Protein AF-A0A7R8WMU6-F1 (afdb_monomer_lite)

Secondary structure (DSSP, 8-state):
-------SSHHHHHHHHHHHHHHHHHHHHHHHHH-EEEEEESSSS-EEEEEEEEETTTTEEEEPPP--TT------EEEGGGEEEEEESS-SHHHHHHHHHHTTS--SS----GGGEEEEEETTTTEEEEEE-SSHHHHHHHHHHHHHHHHHHHHHHHHHHHHHHHHHHHHHH-TT--SSEEHHHHHHHHHHTT----HHHHHHHHHHH---TTSS-TTS---EE-HHHHHHHHHHHHH-TT-

Radius of gyration: 26.97 Å; chains: 1; bounding box: 53×74×81 Å

Organism: NCBI:txid163714

Structure (mmCIF, N/CA/C/O backbone):
data_AF-A0A7R8WMU6-F1
#
_entry.id   AF-A0A7R8WMU6-F1
#
loop_
_atom_site.group_PDB
_atom_site.id
_atom_site.type_symbol
_atom_site.label_atom_id
_atom_site.label_alt_id
_atom_site.label_comp_id
_atom_site.label_asym_id
_atom_site.label_entity_id
_atom_site.label_seq_id
_atom_site.pdbx_PDB_ins_code
_atom_site.Cartn_x
_atom_site.Cartn_y
_atom_site.Cartn_z
_atom_site.occupancy
_atom_site.B_iso_or_equiv
_atom_site.auth_seq_id
_atom_site.auth_comp_id
_atom_site.auth_asym_id
_atom_site.auth_atom_id
_atom_site.pdbx_PDB_model_num
ATOM 1 N N . MET A 1 1 ? -5.691 -49.236 25.057 1.00 38.53 1 MET A N 1
ATOM 2 C CA . MET A 1 1 ? -5.234 -48.702 23.758 1.00 38.53 1 MET A CA 1
ATOM 3 C C . MET A 1 1 ? -5.630 -47.237 23.701 1.00 38.53 1 MET A C 1
ATOM 5 O O . MET A 1 1 ? -6.807 -46.943 23.553 1.00 38.53 1 MET A O 1
ATOM 9 N N . SER A 1 2 ? -4.682 -46.334 23.947 1.00 36.81 2 SER A N 1
ATOM 10 C CA . SER A 1 2 ? -4.940 -44.890 23.972 1.00 36.81 2 SER A CA 1
ATOM 11 C C . SER A 1 2 ? -4.649 -44.291 22.602 1.00 36.81 2 SER A C 1
ATOM 13 O O . SER A 1 2 ? -3.498 -44.274 22.170 1.00 36.81 2 SER A O 1
ATOM 15 N N . HIS A 1 3 ? -5.680 -43.773 21.939 1.00 38.75 3 HIS A N 1
ATOM 16 C CA . HIS A 1 3 ? -5.521 -42.888 20.790 1.00 38.75 3 HIS A CA 1
ATOM 17 C C . HIS A 1 3 ? -5.079 -41.502 21.282 1.00 38.75 3 HIS A C 1
ATOM 19 O O . HIS A 1 3 ? -5.849 -40.786 21.916 1.00 38.75 3 HIS A O 1
ATOM 25 N N . LYS A 1 4 ? -3.834 -41.113 20.983 1.00 39.47 4 LYS A N 1
ATOM 26 C CA . LYS A 1 4 ? -3.420 -39.703 20.966 1.00 39.47 4 LYS A CA 1
ATOM 27 C C . LYS A 1 4 ? -3.662 -39.165 19.556 1.00 39.47 4 LYS A C 1
ATOM 29 O O . LYS A 1 4 ? -3.006 -39.592 18.613 1.00 39.47 4 LYS A O 1
ATOM 34 N N . SER A 1 5 ? -4.624 -38.254 19.441 1.00 40.22 5 SER A N 1
ATOM 35 C CA . SER A 1 5 ? -4.912 -37.486 18.229 1.00 40.22 5 SER A CA 1
ATOM 36 C C . SER A 1 5 ? -3.841 -36.411 18.011 1.00 40.22 5 SER A C 1
ATOM 38 O O . SER A 1 5 ? -3.507 -35.642 18.914 1.00 40.22 5 SER A O 1
ATOM 40 N N . THR A 1 6 ? -3.287 -36.394 16.804 1.00 50.25 6 THR A N 1
ATOM 41 C CA . THR A 1 6 ? -2.314 -35.448 16.255 1.00 50.25 6 THR A CA 1
ATOM 42 C C . THR A 1 6 ? -2.990 -34.138 15.847 1.00 50.25 6 THR A C 1
ATOM 44 O O . THR A 1 6 ? -3.656 -34.085 14.820 1.00 50.25 6 THR A O 1
ATOM 47 N N . GLY A 1 7 ? -2.778 -33.071 16.625 1.00 45.09 7 GLY A N 1
ATOM 48 C CA . GLY A 1 7 ? -3.269 -31.710 16.336 1.00 45.09 7 GLY A CA 1
ATOM 49 C C . GLY A 1 7 ? -2.183 -30.632 16.186 1.00 45.09 7 GLY A C 1
ATOM 50 O O . GLY A 1 7 ? -2.504 -29.452 16.129 1.00 45.09 7 GLY A O 1
ATOM 51 N N . ALA A 1 8 ? -0.896 -30.995 16.143 1.00 47.72 8 ALA A N 1
ATOM 52 C CA . ALA A 1 8 ? 0.215 -30.030 16.206 1.00 47.72 8 ALA A CA 1
ATOM 53 C C . ALA A 1 8 ? 0.845 -29.651 14.843 1.00 47.72 8 ALA A C 1
ATOM 55 O O . ALA A 1 8 ? 1.731 -28.803 14.803 1.00 47.72 8 ALA A O 1
ATOM 56 N N . GLY A 1 9 ? 0.415 -30.261 13.729 1.00 44.38 9 GLY A N 1
ATOM 57 C CA . GLY A 1 9 ? 1.089 -30.127 12.425 1.00 44.38 9 GLY A CA 1
ATOM 58 C C . GLY A 1 9 ? 0.754 -28.861 11.622 1.00 44.38 9 GLY A C 1
ATOM 59 O O . GLY A 1 9 ? 1.646 -28.273 11.021 1.00 44.38 9 GLY A O 1
ATOM 60 N N . ALA A 1 10 ? -0.503 -28.403 11.630 1.00 49.84 10 ALA A N 1
ATOM 61 C CA . ALA A 1 10 ? -0.951 -27.307 10.755 1.00 49.84 10 ALA A CA 1
ATOM 62 C C . ALA A 1 10 ? -0.384 -25.931 11.167 1.00 49.84 10 ALA A C 1
ATOM 64 O O . ALA A 1 10 ? 0.148 -25.199 10.337 1.00 49.84 10 ALA A O 1
ATOM 65 N N . ASN A 1 11 ? -0.371 -25.637 12.473 1.00 52.81 11 ASN A N 1
ATOM 66 C CA . ASN A 1 11 ? 0.151 -24.376 13.019 1.00 52.81 11 ASN A CA 1
ATOM 67 C C . ASN A 1 11 ? 1.671 -24.199 12.841 1.00 52.81 11 ASN A C 1
ATOM 69 O O . ASN A 1 11 ? 2.167 -23.075 12.913 1.00 52.81 11 ASN A O 1
ATOM 73 N N . GLY A 1 12 ? 2.425 -25.289 12.661 1.00 50.22 12 GLY A N 1
ATOM 74 C CA . GLY A 1 12 ? 3.871 -25.239 12.422 1.00 50.22 12 GLY A CA 1
ATOM 75 C C . GLY A 1 12 ? 4.208 -24.873 10.977 1.00 50.22 12 GLY A C 1
ATOM 76 O O . GLY A 1 12 ? 5.037 -23.998 10.741 1.00 50.22 12 GLY A O 1
ATOM 77 N N . VAL A 1 13 ? 3.502 -25.481 10.019 1.00 63.44 13 VAL A N 1
ATOM 78 C CA . VAL A 1 13 ? 3.720 -25.264 8.580 1.00 63.44 13 VAL A CA 1
ATOM 79 C C . VAL A 1 13 ? 3.298 -23.855 8.155 1.00 63.44 13 VAL A C 1
ATOM 81 O O . VAL A 1 13 ? 4.010 -23.201 7.395 1.00 63.44 13 VAL A O 1
ATOM 84 N N . GLU A 1 14 ? 2.191 -23.331 8.686 1.00 56.16 14 GLU A N 1
ATOM 85 C CA . GLU A 1 14 ? 1.750 -21.954 8.408 1.00 56.16 14 GLU A CA 1
ATOM 86 C C . GLU A 1 14 ? 2.721 -20.900 8.958 1.00 56.16 14 GLU A C 1
ATOM 88 O O . GLU A 1 14 ? 3.030 -19.915 8.289 1.00 56.16 14 GLU A O 1
ATOM 93 N N . LYS A 1 15 ? 3.281 -21.122 10.152 1.00 54.59 15 LYS A N 1
ATOM 94 C CA . LYS A 1 15 ? 4.288 -20.219 10.729 1.00 54.59 15 LYS A CA 1
ATOM 95 C C . LYS A 1 15 ? 5.609 -20.269 9.973 1.00 54.59 15 LYS A C 1
ATOM 97 O O . LYS A 1 15 ? 6.237 -19.231 9.778 1.00 54.59 15 LYS A O 1
ATOM 102 N N . GLU A 1 16 ? 6.027 -21.451 9.533 1.00 63.47 16 GLU A N 1
ATOM 103 C CA . GLU A 1 16 ? 7.252 -21.623 8.757 1.00 63.47 16 GLU A CA 1
ATOM 104 C C . GLU A 1 16 ? 7.124 -21.041 7.343 1.00 63.47 16 GLU A C 1
ATOM 106 O O . GLU A 1 16 ? 8.038 -20.371 6.867 1.00 63.47 16 GLU A O 1
ATOM 111 N N . THR A 1 17 ? 5.975 -21.213 6.686 1.00 61.16 17 THR A N 1
ATOM 112 C CA . THR A 1 17 ? 5.696 -20.587 5.383 1.00 61.16 17 THR A CA 1
ATOM 113 C C . THR A 1 17 ? 5.591 -19.069 5.493 1.00 61.16 17 THR A C 1
ATOM 115 O O . THR A 1 17 ? 6.229 -18.376 4.704 1.00 61.16 17 THR A O 1
ATOM 118 N N . ALA A 1 18 ? 4.894 -18.535 6.501 1.00 61.41 18 ALA A N 1
ATOM 119 C CA . ALA A 1 18 ? 4.858 -17.097 6.765 1.00 61.41 18 ALA A CA 1
ATOM 120 C C . ALA A 1 18 ? 6.259 -16.541 7.061 1.00 61.41 18 ALA A C 1
ATOM 122 O O . ALA A 1 18 ? 6.650 -15.533 6.482 1.00 61.41 18 ALA A O 1
ATOM 123 N N . SER A 1 19 ? 7.050 -17.233 7.889 1.00 65.25 19 SER A N 1
ATOM 124 C CA . SER A 1 19 ? 8.430 -16.848 8.196 1.00 65.25 19 SER A CA 1
ATOM 125 C C . SER A 1 19 ? 9.315 -16.838 6.945 1.00 65.25 19 SER A C 1
ATOM 127 O O . SER A 1 19 ? 10.019 -15.859 6.694 1.00 65.25 19 SER A O 1
ATOM 129 N N . ARG A 1 20 ? 9.233 -17.873 6.102 1.00 62.41 20 ARG A N 1
ATOM 130 C CA . ARG A 1 20 ? 9.967 -17.938 4.829 1.00 62.41 20 ARG A CA 1
ATOM 131 C C . ARG A 1 20 ? 9.549 -16.819 3.874 1.00 62.41 20 ARG A C 1
ATOM 133 O O . ARG A 1 20 ? 10.426 -16.159 3.329 1.00 62.41 20 ARG A O 1
ATOM 140 N N . LEU A 1 21 ? 8.249 -16.546 3.738 1.00 69.38 21 LEU A N 1
ATOM 141 C CA . LEU A 1 21 ? 7.729 -15.433 2.932 1.00 69.38 21 LEU A CA 1
ATOM 142 C C . LEU A 1 21 ? 8.215 -14.070 3.454 1.00 69.38 21 LEU A C 1
ATOM 144 O O . LEU A 1 21 ? 8.588 -13.206 2.663 1.00 69.38 21 LEU A O 1
ATOM 148 N N . THR A 1 22 ? 8.266 -13.874 4.778 1.00 71.38 22 THR A N 1
ATOM 149 C CA . THR A 1 22 ? 8.779 -12.628 5.379 1.00 71.38 22 THR A CA 1
ATOM 150 C C . THR A 1 22 ? 10.288 -12.448 5.190 1.00 71.38 22 THR A C 1
ATOM 152 O O . THR A 1 22 ? 10.759 -11.333 4.957 1.00 71.38 22 THR A O 1
ATOM 155 N N . THR A 1 23 ? 11.057 -13.536 5.245 1.00 70.12 23 THR A N 1
ATOM 156 C CA . THR A 1 23 ? 12.501 -13.509 4.978 1.00 70.12 23 THR A CA 1
ATOM 157 C C . THR A 1 23 ? 12.773 -13.210 3.503 1.00 70.12 23 THR A C 1
ATOM 159 O O . THR A 1 23 ? 13.637 -12.389 3.194 1.00 70.12 23 THR A O 1
ATOM 162 N N . ASP A 1 24 ? 11.993 -13.809 2.600 1.00 86.81 24 ASP A N 1
ATOM 163 C CA . ASP A 1 24 ? 12.114 -13.600 1.156 1.00 86.81 24 ASP A CA 1
ATOM 164 C C . ASP A 1 24 ? 11.810 -12.145 0.771 1.00 86.81 24 ASP A C 1
ATOM 166 O O . ASP A 1 24 ? 12.624 -11.485 0.122 1.00 86.81 24 ASP A O 1
ATOM 170 N N . ILE A 1 25 ? 10.713 -11.570 1.285 1.00 93.69 25 ILE A N 1
ATOM 171 C CA . ILE A 1 25 ? 10.381 -10.173 0.976 1.00 93.69 25 ILE A CA 1
ATOM 172 C C . ILE A 1 25 ? 11.401 -9.186 1.554 1.00 93.69 25 ILE A C 1
ATOM 174 O O . ILE A 1 25 ? 11.741 -8.209 0.895 1.00 93.69 25 ILE A O 1
ATOM 178 N N . THR A 1 26 ? 11.950 -9.447 2.744 1.00 94.00 26 THR A N 1
ATOM 179 C CA . THR A 1 26 ? 12.983 -8.582 3.341 1.00 94.00 26 THR A CA 1
ATOM 180 C C . THR A 1 26 ? 14.235 -8.547 2.463 1.00 94.00 26 THR A C 1
ATOM 182 O O . THR A 1 26 ? 14.766 -7.471 2.185 1.00 94.00 26 THR A O 1
ATOM 185 N N . SER A 1 27 ? 14.666 -9.710 1.959 1.00 94.94 27 SER A N 1
ATOM 186 C CA . SER A 1 27 ? 15.786 -9.792 1.017 1.00 94.94 27 SER A CA 1
ATOM 187 C C . SER A 1 27 ? 15.494 -9.041 -0.284 1.00 94.94 27 SER A C 1
ATOM 189 O O . SER A 1 27 ? 16.353 -8.307 -0.776 1.00 94.94 27 SER A O 1
ATOM 191 N N . VAL A 1 28 ? 14.278 -9.174 -0.823 1.00 96.88 28 VAL A N 1
ATOM 192 C CA . VAL A 1 28 ? 13.837 -8.437 -2.015 1.00 96.88 28 VAL A CA 1
ATOM 193 C C . VAL A 1 28 ? 13.924 -6.926 -1.785 1.00 96.88 28 VAL A C 1
ATOM 195 O O . VAL A 1 28 ? 14.569 -6.231 -2.567 1.00 96.88 28 VAL A O 1
ATOM 198 N N . LEU A 1 29 ? 13.345 -6.401 -0.701 1.00 97.31 29 LEU A N 1
ATOM 199 C CA . LEU A 1 29 ? 13.367 -4.960 -0.417 1.00 97.31 29 LEU A CA 1
ATOM 200 C C . LEU A 1 29 ? 14.796 -4.432 -0.236 1.00 97.31 29 LEU A C 1
ATOM 202 O O . LEU A 1 29 ? 15.130 -3.383 -0.789 1.00 97.31 29 LEU A O 1
ATOM 206 N N . GLN A 1 30 ? 15.665 -5.188 0.441 1.00 96.56 30 GLN A N 1
ATOM 207 C CA . GLN A 1 30 ? 17.077 -4.832 0.574 1.00 96.56 30 GLN A CA 1
ATOM 208 C C . GLN A 1 30 ? 17.775 -4.753 -0.793 1.00 96.56 30 GLN A C 1
ATOM 210 O O . GLN A 1 30 ? 18.532 -3.816 -1.048 1.00 96.56 30 GLN A O 1
ATOM 215 N N . GLN A 1 31 ? 17.489 -5.681 -1.714 1.00 96.38 31 GLN A N 1
ATOM 216 C CA . GLN A 1 31 ? 18.017 -5.619 -3.082 1.00 96.38 31 GLN A CA 1
ATOM 217 C C . GLN A 1 31 ? 17.546 -4.352 -3.815 1.00 96.38 31 GLN A C 1
ATOM 219 O O . GLN A 1 31 ? 18.359 -3.678 -4.451 1.00 96.38 31 GLN A O 1
ATOM 224 N N . LEU A 1 32 ? 16.271 -3.975 -3.685 1.00 97.81 32 LEU A N 1
ATOM 225 C CA . LEU A 1 32 ? 15.726 -2.748 -4.283 1.00 97.81 32 LEU A CA 1
ATOM 226 C C . LEU A 1 32 ? 16.403 -1.481 -3.720 1.00 97.81 32 LEU A C 1
ATOM 228 O O . LEU A 1 32 ? 16.664 -0.539 -4.474 1.00 97.81 32 LEU A O 1
ATOM 232 N N . GLN A 1 33 ? 16.744 -1.465 -2.426 1.00 97.19 33 GLN A N 1
ATOM 233 C CA . GLN A 1 33 ? 17.476 -0.369 -1.774 1.00 97.19 33 GLN A CA 1
ATOM 234 C C . GLN A 1 33 ? 18.921 -0.230 -2.291 1.00 97.19 33 GLN A C 1
ATOM 236 O O . GLN A 1 33 ? 19.403 0.890 -2.454 1.00 97.19 33 GLN A O 1
ATOM 241 N N . THR A 1 34 ? 19.617 -1.334 -2.622 1.00 96.12 34 THR A N 1
ATOM 242 C CA . THR A 1 34 ? 20.975 -1.261 -3.228 1.00 96.12 34 THR A CA 1
ATOM 243 C C . THR A 1 34 ? 20.984 -0.571 -4.600 1.00 96.12 34 THR A C 1
ATOM 245 O O . THR A 1 34 ? 21.989 0.007 -5.041 1.00 96.12 34 THR A O 1
ATOM 248 N N . GLY A 1 35 ? 19.824 -0.605 -5.253 1.00 95.69 35 GLY A N 1
ATOM 249 C CA . GLY A 1 35 ? 19.504 0.057 -6.497 1.00 95.69 35 GLY A CA 1
ATOM 250 C C . GLY A 1 35 ? 19.860 -0.732 -7.749 1.00 95.69 35 GLY A C 1
ATOM 251 O O . GLY A 1 35 ? 20.821 -1.494 -7.808 1.00 95.69 35 GLY A O 1
ATOM 252 N N . THR A 1 36 ? 19.077 -0.526 -8.802 1.00 97.00 36 THR A N 1
ATOM 253 C CA . THR A 1 36 ? 19.185 -1.266 -10.065 1.00 97.00 36 THR A CA 1
ATOM 254 C C . THR A 1 36 ? 19.139 -0.314 -11.248 1.00 97.00 36 THR A C 1
ATOM 256 O O . THR A 1 36 ? 18.390 0.661 -11.257 1.00 97.00 36 THR A O 1
ATOM 259 N N . HIS A 1 37 ? 19.964 -0.583 -12.260 1.00 96.38 37 HIS A N 1
ATOM 260 C CA . HIS A 1 37 ? 19.928 0.175 -13.504 1.00 96.38 37 HIS A CA 1
ATOM 261 C C . HIS A 1 37 ? 18.792 -0.322 -14.394 1.00 96.38 37 HIS A C 1
ATOM 263 O O . HIS A 1 37 ? 18.765 -1.491 -14.774 1.00 96.38 37 HIS A O 1
ATOM 269 N N . PHE A 1 38 ? 17.925 0.601 -14.790 1.00 96.75 38 PHE A N 1
ATOM 270 C CA . PHE A 1 38 ? 16.869 0.385 -15.771 1.00 96.75 38 PHE A CA 1
ATOM 271 C C . PHE A 1 38 ? 17.041 1.339 -16.946 1.00 96.75 38 PHE A C 1
ATOM 273 O O . PHE A 1 38 ? 17.633 2.416 -16.811 1.00 96.75 38 PHE A O 1
ATOM 280 N N . PHE A 1 39 ? 16.470 0.985 -18.092 1.00 95.12 39 PHE A N 1
ATOM 281 C CA . PHE A 1 39 ? 16.147 1.979 -19.107 1.00 95.12 39 PHE A CA 1
ATOM 282 C C . PHE A 1 39 ? 14.744 2.519 -18.855 1.00 95.12 39 PHE A C 1
ATOM 284 O O . PHE A 1 39 ? 13.764 1.792 -18.972 1.00 95.12 39 PHE A O 1
ATOM 291 N N . LYS A 1 40 ? 14.655 3.814 -18.551 1.00 94.81 40 LYS A N 1
ATOM 292 C CA . LYS A 1 40 ? 13.405 4.570 -18.565 1.00 94.81 40 LYS A CA 1
ATOM 293 C C . LYS A 1 40 ? 13.013 4.868 -20.000 1.00 94.81 40 LYS A C 1
ATOM 295 O O . LYS A 1 40 ? 13.733 5.587 -20.702 1.00 94.81 40 LYS A O 1
ATOM 300 N N . VAL A 1 41 ? 11.866 4.355 -20.415 1.00 94.06 41 VAL A N 1
ATOM 301 C CA . VAL A 1 41 ? 11.358 4.486 -21.778 1.00 94.06 41 VAL A CA 1
ATOM 302 C C . VAL A 1 41 ? 10.306 5.588 -21.813 1.00 94.06 41 VAL A C 1
ATOM 304 O O . VAL A 1 41 ? 9.362 5.595 -21.034 1.00 94.06 41 VAL A O 1
ATOM 307 N N . ARG A 1 42 ? 10.484 6.573 -22.697 1.00 91.75 42 ARG A N 1
ATOM 308 C CA . ARG A 1 42 ? 9.493 7.646 -22.915 1.00 91.75 42 ARG A CA 1
ATOM 309 C C . ARG A 1 42 ? 8.872 7.601 -24.303 1.00 91.75 42 ARG A C 1
ATOM 311 O O . ARG A 1 42 ? 7.768 8.088 -24.503 1.00 91.75 42 ARG A O 1
ATOM 318 N N . SER A 1 43 ? 9.608 7.077 -25.274 1.00 89.81 43 SER A N 1
ATOM 319 C CA . SER A 1 43 ? 9.154 6.905 -26.649 1.00 89.81 43 SER A CA 1
ATOM 320 C C . SER A 1 43 ? 10.063 5.896 -27.362 1.00 89.81 43 SER A C 1
ATOM 322 O O . SER A 1 43 ? 11.113 5.529 -26.821 1.00 89.81 43 SER A O 1
ATOM 324 N N . PRO A 1 44 ? 9.745 5.499 -28.607 1.00 84.56 44 PRO A N 1
ATOM 325 C CA . PRO A 1 44 ? 10.607 4.613 -29.385 1.00 84.56 44 PRO A CA 1
ATOM 326 C C . PRO A 1 44 ? 12.063 5.079 -29.525 1.00 84.56 44 PRO A C 1
ATOM 328 O O . PRO A 1 44 ? 12.973 4.252 -29.603 1.00 84.56 44 PRO A O 1
ATOM 331 N N . THR A 1 45 ? 12.302 6.391 -29.481 1.00 85.06 45 THR A N 1
ATOM 332 C CA . THR A 1 45 ? 13.625 7.010 -29.643 1.00 85.06 45 THR A CA 1
ATOM 333 C C . THR A 1 45 ? 14.215 7.574 -28.348 1.00 85.06 45 THR A C 1
ATOM 335 O O . THR A 1 45 ? 15.414 7.830 -28.302 1.00 85.06 45 THR A O 1
ATOM 338 N N . LYS A 1 46 ? 13.425 7.746 -27.277 1.00 90.00 46 LYS A N 1
ATOM 339 C CA . LYS A 1 46 ? 13.871 8.369 -26.015 1.00 90.00 46 LYS A CA 1
ATOM 340 C C . LYS A 1 46 ? 13.958 7.353 -24.877 1.00 90.00 46 LYS A C 1
ATOM 342 O O . LYS A 1 46 ? 12.946 7.006 -24.266 1.00 90.00 46 LYS A O 1
ATOM 347 N N . TRP A 1 47 ? 15.183 6.903 -24.614 1.00 91.69 47 TRP A N 1
ATOM 348 C CA . TRP A 1 47 ? 15.528 5.896 -23.611 1.00 91.69 47 TRP A CA 1
ATOM 349 C C . TRP A 1 47 ? 16.625 6.442 -22.703 1.00 91.69 47 TRP A C 1
ATOM 351 O O . TRP A 1 47 ? 17.619 6.982 -23.185 1.00 91.69 47 TRP A O 1
ATOM 361 N N . TYR A 1 48 ? 16.459 6.296 -21.393 1.00 90.88 48 TYR A N 1
ATOM 362 C CA . TYR A 1 48 ? 17.379 6.871 -20.417 1.00 90.88 48 TYR A CA 1
ATOM 363 C C . TYR A 1 48 ? 17.817 5.809 -19.417 1.00 90.88 48 TYR A C 1
ATOM 365 O O . TYR A 1 48 ? 17.007 5.351 -18.615 1.00 90.88 48 TYR A O 1
ATOM 373 N N . ARG A 1 49 ? 19.100 5.436 -19.432 1.00 93.31 49 ARG A N 1
ATOM 374 C CA . ARG A 1 49 ? 19.661 4.560 -18.398 1.00 93.31 49 ARG A CA 1
ATOM 375 C C . ARG A 1 49 ? 19.717 5.317 -17.072 1.00 93.31 49 ARG A C 1
ATOM 377 O O . ARG A 1 49 ? 20.311 6.394 -17.011 1.00 93.31 49 ARG A O 1
ATOM 384 N N . ARG A 1 50 ? 19.075 4.794 -16.034 1.00 93.06 50 ARG A N 1
ATOM 385 C CA . ARG A 1 50 ? 18.991 5.409 -14.702 1.00 93.06 50 ARG A CA 1
ATOM 386 C C . ARG A 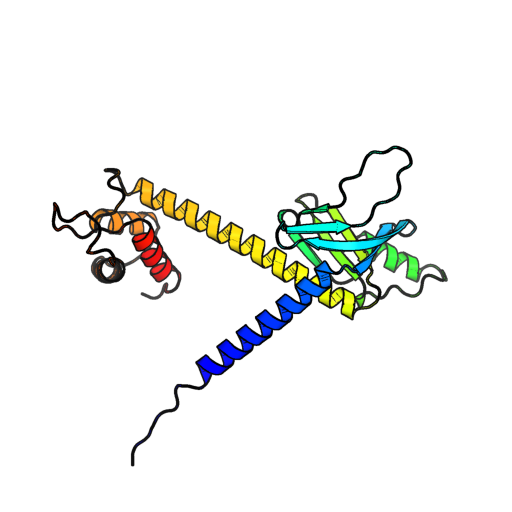1 50 ? 19.122 4.329 -13.643 1.00 93.06 50 ARG A C 1
ATOM 388 O O . ARG A 1 50 ? 18.545 3.255 -13.819 1.00 93.06 50 ARG A O 1
ATOM 395 N N . LYS A 1 51 ? 19.855 4.597 -12.562 1.00 94.50 51 LYS A N 1
ATOM 396 C CA . LYS A 1 51 ? 19.803 3.750 -11.375 1.00 94.50 51 LYS A CA 1
ATOM 397 C C . LYS A 1 51 ? 18.618 4.184 -10.522 1.00 94.50 51 LYS A C 1
ATOM 399 O O . LYS A 1 51 ? 18.475 5.369 -10.233 1.00 94.50 51 LYS A O 1
ATOM 404 N N . TYR A 1 52 ? 17.759 3.234 -10.180 1.00 97.06 52 TYR A N 1
ATOM 405 C CA . TYR A 1 52 ? 16.611 3.426 -9.301 1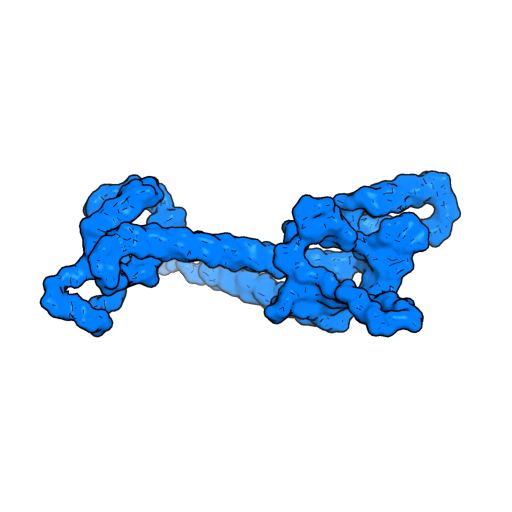.00 97.06 52 TYR A CA 1
ATOM 406 C C . TYR A 1 52 ? 16.912 2.812 -7.939 1.00 97.06 52 TYR A C 1
ATOM 408 O O . TYR A 1 52 ? 17.483 1.725 -7.899 1.00 97.06 52 TYR A O 1
ATOM 416 N N . HIS A 1 53 ? 16.510 3.477 -6.858 1.00 96.56 53 HIS A N 1
ATOM 417 C CA . HIS A 1 53 ? 16.653 3.010 -5.477 1.00 96.56 53 HIS A CA 1
ATOM 418 C C . HIS A 1 53 ? 15.311 3.123 -4.761 1.00 96.56 53 HIS A C 1
ATOM 420 O O . HIS A 1 53 ? 14.621 4.135 -4.900 1.00 96.56 53 HIS A O 1
ATOM 426 N N . LEU A 1 54 ? 14.961 2.103 -3.989 1.00 97.69 54 LEU A N 1
ATOM 427 C CA . LEU A 1 54 ? 13.820 2.140 -3.082 1.00 97.69 54 LEU A CA 1
ATOM 428 C C . LEU A 1 54 ? 14.214 2.781 -1.744 1.00 97.69 54 LEU A C 1
ATOM 430 O O . LEU A 1 54 ? 15.244 2.432 -1.176 1.00 97.69 54 LEU A O 1
ATOM 434 N N . ASP A 1 55 ? 13.357 3.657 -1.231 1.00 95.81 55 ASP A N 1
ATOM 435 C CA . ASP A 1 55 ? 13.306 4.075 0.168 1.00 95.81 55 ASP A CA 1
ATOM 436 C C . ASP A 1 55 ? 11.946 3.628 0.720 1.00 95.81 55 ASP A C 1
ATOM 438 O O . ASP A 1 55 ? 10.924 4.280 0.518 1.00 95.81 55 ASP A O 1
ATOM 442 N N . ASP A 1 56 ? 11.909 2.453 1.343 1.00 93.06 56 ASP A N 1
ATOM 443 C CA . ASP A 1 56 ? 10.691 1.850 1.892 1.00 93.06 56 ASP A CA 1
ATOM 444 C C . ASP A 1 56 ? 10.229 2.545 3.178 1.00 93.06 56 ASP A C 1
ATOM 446 O O . ASP A 1 56 ? 9.028 2.607 3.442 1.00 93.06 56 ASP A O 1
ATOM 450 N N . LYS A 1 57 ? 11.165 3.115 3.949 1.00 91.81 57 LYS A N 1
ATOM 451 C CA . LYS A 1 57 ? 10.869 3.884 5.163 1.00 91.81 57 LYS A CA 1
ATOM 452 C C . LYS A 1 57 ? 10.063 5.141 4.850 1.00 91.81 57 LYS A C 1
ATOM 454 O O . LYS A 1 57 ? 9.132 5.461 5.582 1.00 91.81 57 LYS A O 1
ATOM 459 N N . HIS A 1 58 ? 10.430 5.847 3.785 1.00 93.19 58 HIS A N 1
ATOM 460 C CA . HIS A 1 58 ? 9.737 7.054 3.332 1.00 93.19 58 HIS A CA 1
ATOM 461 C C . HIS A 1 58 ? 8.826 6.801 2.121 1.00 93.19 58 HIS A C 1
ATOM 463 O O . HIS A 1 58 ? 8.315 7.754 1.544 1.00 93.19 58 HIS A O 1
ATOM 469 N N . GLN A 1 59 ? 8.634 5.533 1.743 1.00 95.38 59 GLN A N 1
ATOM 470 C CA . GLN 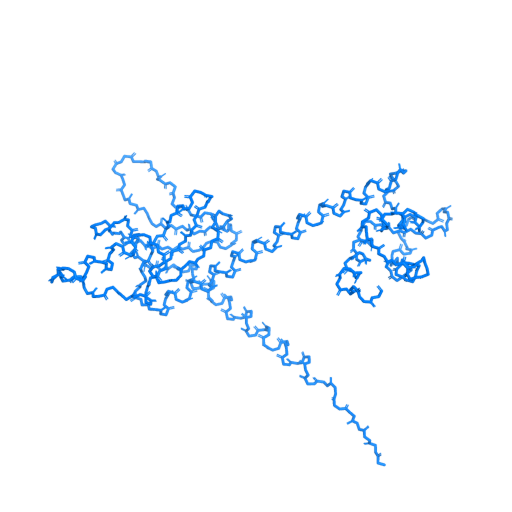A 1 59 ? 7.694 5.077 0.718 1.00 95.38 59 GLN A CA 1
ATOM 471 C C . GLN A 1 59 ? 7.871 5.751 -0.654 1.00 95.38 59 GLN A C 1
ATOM 473 O O . GLN A 1 59 ? 6.895 6.127 -1.290 1.00 95.38 59 GLN A O 1
ATOM 478 N N . TYR A 1 60 ? 9.099 5.869 -1.168 1.00 96.00 60 TYR A N 1
ATOM 479 C CA . TYR A 1 60 ? 9.330 6.370 -2.530 1.00 96.00 60 TYR A CA 1
ATOM 480 C C . TYR A 1 60 ? 10.405 5.582 -3.283 1.00 96.00 60 TYR A C 1
ATOM 482 O O . TYR A 1 60 ? 11.285 4.951 -2.699 1.00 96.00 60 TYR A O 1
ATOM 490 N N . ILE A 1 61 ? 10.379 5.662 -4.614 1.00 96.44 61 ILE A N 1
ATOM 491 C CA . ILE A 1 61 ? 11.504 5.260 -5.469 1.00 96.44 61 ILE A CA 1
ATOM 492 C C . ILE A 1 61 ? 12.203 6.519 -5.956 1.00 96.44 61 ILE A C 1
ATOM 494 O O . ILE A 1 61 ? 11.551 7.417 -6.480 1.00 96.44 61 ILE A O 1
ATOM 498 N N . SER A 1 62 ? 13.525 6.582 -5.836 1.00 94.00 62 SER A N 1
ATOM 499 C CA . SER A 1 62 ? 14.340 7.662 -6.398 1.00 94.00 62 SER A CA 1
ATOM 500 C C . SER A 1 62 ? 15.180 7.189 -7.579 1.00 94.00 62 SER A C 1
ATOM 502 O O . SER A 1 62 ? 15.474 6.000 -7.694 1.00 94.00 62 SER A O 1
ATOM 504 N N . TYR A 1 63 ? 15.577 8.101 -8.467 1.00 92.06 63 TYR A N 1
ATOM 505 C CA . TYR A 1 63 ? 16.489 7.782 -9.567 1.00 92.06 63 TYR A CA 1
ATOM 506 C C . TYR A 1 63 ? 17.484 8.894 -9.894 1.00 92.06 63 TYR A C 1
ATOM 508 O O . TYR A 1 63 ? 17.230 10.073 -9.648 1.00 92.06 63 TYR A O 1
ATOM 516 N N . ASP A 1 64 ? 18.618 8.510 -10.482 1.00 81.75 64 ASP A N 1
ATOM 517 C CA . ASP A 1 64 ? 19.712 9.434 -10.800 1.00 81.75 64 ASP A CA 1
ATOM 518 C C . ASP A 1 64 ? 19.276 10.615 -11.699 1.00 81.75 64 ASP A C 1
ATOM 520 O O . ASP A 1 64 ? 18.372 10.482 -12.538 1.00 81.75 64 ASP A O 1
ATOM 524 N N . PRO A 1 65 ? 19.946 11.780 -11.602 1.00 67.31 65 PRO A N 1
ATOM 525 C CA . PRO A 1 65 ? 19.691 12.914 -12.478 1.00 67.31 65 PRO A CA 1
ATOM 526 C C . PRO A 1 65 ? 19.743 12.586 -13.969 1.00 67.31 65 PRO A C 1
ATOM 528 O O . PRO A 1 65 ? 20.563 11.811 -14.454 1.00 67.31 65 PRO A O 1
ATOM 531 N N . SER A 1 66 ? 18.975 13.358 -14.737 1.00 55.16 66 SER A N 1
ATOM 532 C CA . SER A 1 66 ? 19.485 13.822 -16.031 1.00 55.16 66 SER A CA 1
ATOM 533 C C . SER A 1 66 ? 20.263 15.096 -15.717 1.00 55.16 66 SER A C 1
ATOM 535 O O . SER A 1 66 ? 19.640 16.026 -15.204 1.00 55.16 66 SER A O 1
ATOM 537 N N .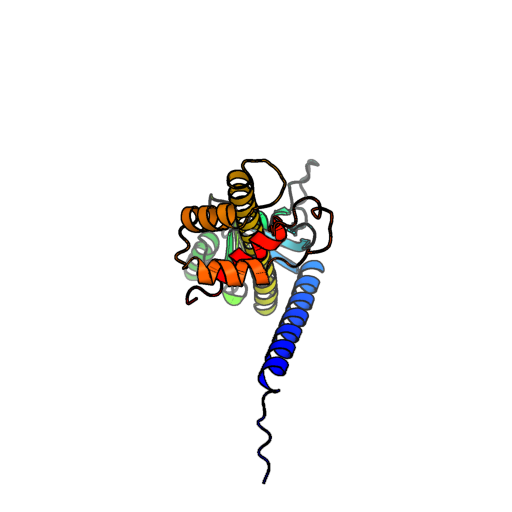 PHE A 1 67 ? 21.578 15.152 -15.946 1.00 53.53 67 PHE A N 1
ATOM 538 C CA . PHE A 1 67 ? 22.320 16.411 -15.809 1.00 53.53 67 PHE A CA 1
ATOM 539 C C . PHE A 1 67 ? 21.604 17.486 -16.643 1.00 53.53 67 PHE A C 1
ATOM 541 O O . PHE A 1 67 ? 21.520 17.376 -17.866 1.00 53.53 67 PHE A O 1
ATOM 548 N N . LYS A 1 68 ? 21.014 18.486 -15.981 1.00 51.91 68 LYS A N 1
ATOM 549 C CA . LYS A 1 68 ? 20.478 19.683 -16.632 1.00 51.91 68 LYS A CA 1
ATOM 550 C C . LYS A 1 68 ? 21.463 20.807 -16.351 1.00 51.91 68 LYS A C 1
ATOM 552 O O . LYS A 1 68 ? 21.742 21.090 -15.192 1.00 51.91 68 LYS A O 1
ATOM 557 N N . PHE A 1 69 ? 21.947 21.450 -17.409 1.00 52.09 69 PHE A N 1
ATOM 558 C CA . PHE A 1 69 ? 22.965 22.509 -17.384 1.00 52.09 69 PHE A CA 1
ATOM 559 C C . PHE A 1 69 ? 22.604 23.760 -16.546 1.00 52.09 69 PHE A C 1
ATOM 561 O O . PHE A 1 69 ? 23.443 24.635 -16.394 1.00 52.09 69 PHE A O 1
ATOM 568 N N . PHE A 1 70 ? 21.399 23.849 -15.961 1.00 58.31 70 PHE A N 1
ATOM 569 C CA . PHE A 1 70 ? 20.891 25.048 -15.274 1.00 58.31 70 PHE A CA 1
ATOM 570 C C . PHE A 1 70 ? 20.345 24.794 -13.855 1.00 58.31 70 PHE A C 1
ATOM 572 O O . PHE A 1 70 ? 19.338 25.371 -13.454 1.00 58.31 70 PHE A O 1
ATOM 579 N N . GLY A 1 71 ? 20.987 23.912 -13.083 1.00 52.12 71 GLY A N 1
ATOM 580 C CA . GLY A 1 71 ? 20.955 23.951 -11.609 1.00 52.12 71 GLY A CA 1
ATOM 581 C C . GLY A 1 71 ? 19.651 23.589 -10.880 1.00 52.12 71 GLY A C 1
ATOM 582 O O . GLY A 1 71 ? 19.694 23.401 -9.669 1.00 52.12 71 GLY A O 1
ATOM 583 N N . LYS A 1 72 ? 18.502 23.433 -11.553 1.00 50.41 72 LYS A N 1
ATOM 584 C CA . LYS A 1 72 ? 17.277 22.967 -10.882 1.00 50.41 72 LYS A CA 1
ATOM 585 C C . LYS A 1 72 ? 17.233 21.442 -10.848 1.00 50.41 72 LYS A C 1
ATOM 587 O O . LYS A 1 72 ? 17.078 20.784 -11.883 1.00 50.41 72 LYS A O 1
ATOM 592 N N . GLU A 1 73 ? 17.360 20.888 -9.648 1.00 54.66 73 GLU A N 1
ATOM 593 C CA . GLU A 1 73 ? 17.119 19.477 -9.386 1.00 54.66 73 GLU A CA 1
ATOM 594 C C . GLU A 1 73 ? 15.656 19.165 -9.725 1.00 54.66 73 GLU A C 1
ATOM 596 O O . GLU A 1 73 ? 14.738 19.619 -9.051 1.00 54.66 73 GLU A O 1
ATOM 601 N N . ALA A 1 74 ? 15.412 18.479 -10.848 1.00 58.00 74 ALA A N 1
ATOM 602 C CA . ALA A 1 74 ? 14.081 17.946 -11.116 1.00 58.00 74 ALA A CA 1
ATOM 603 C C . ALA A 1 74 ? 13.725 16.974 -9.990 1.00 58.00 74 ALA A C 1
ATOM 605 O O . ALA A 1 74 ? 14.606 16.228 -9.561 1.00 58.00 74 ALA A O 1
ATOM 606 N N . ASP A 1 75 ? 12.467 16.967 -9.551 1.00 62.09 75 ASP A N 1
ATOM 607 C CA . ASP A 1 75 ? 12.007 15.956 -8.610 1.00 62.09 75 ASP A CA 1
ATOM 608 C C . ASP A 1 75 ? 12.261 14.562 -9.211 1.00 62.09 75 ASP A C 1
ATOM 610 O O . ASP A 1 75 ? 11.894 14.258 -10.354 1.00 62.09 75 ASP A O 1
ATOM 614 N N . ARG A 1 76 ? 13.038 13.767 -8.479 1.00 80.25 76 ARG A N 1
ATOM 615 C CA . ARG A 1 76 ? 13.628 12.488 -8.907 1.00 80.25 76 ARG A CA 1
ATOM 616 C C . ARG A 1 76 ? 12.952 11.318 -8.220 1.00 80.25 76 ARG A C 1
ATOM 618 O O . ARG A 1 76 ? 13.534 10.239 -8.155 1.00 80.25 76 ARG A O 1
ATOM 625 N N . ARG A 1 77 ? 11.763 11.544 -7.674 1.00 90.69 77 ARG A N 1
ATOM 626 C CA . ARG A 1 77 ? 11.069 10.583 -6.836 1.00 90.69 77 ARG A CA 1
ATOM 627 C C . ARG A 1 77 ? 9.726 10.211 -7.444 1.00 90.69 77 ARG A C 1
ATOM 629 O O . ARG A 1 77 ? 9.138 10.966 -8.213 1.00 90.69 77 ARG A O 1
ATOM 636 N N . VAL A 1 78 ? 9.300 8.998 -7.144 1.00 93.75 78 VAL A N 1
ATOM 637 C CA . VAL A 1 78 ? 7.934 8.524 -7.326 1.00 93.75 78 VAL A CA 1
ATOM 638 C C . VAL A 1 78 ? 7.476 8.102 -5.947 1.00 93.75 78 VAL A C 1
ATOM 640 O O . VAL A 1 78 ? 8.038 7.154 -5.395 1.00 93.75 78 VAL A O 1
ATOM 643 N N . ASP A 1 79 ? 6.521 8.838 -5.391 1.00 94.75 79 ASP A N 1
ATOM 644 C CA . ASP A 1 79 ? 5.868 8.462 -4.145 1.00 94.75 79 ASP A CA 1
ATOM 645 C C . ASP A 1 79 ? 5.055 7.185 -4.386 1.00 94.75 79 ASP A C 1
ATOM 647 O O . ASP A 1 79 ? 4.284 7.100 -5.344 1.00 94.75 79 ASP A O 1
ATOM 651 N N . LEU A 1 80 ? 5.273 6.159 -3.566 1.00 96.50 80 LEU A N 1
ATOM 652 C CA . LEU A 1 80 ? 4.565 4.888 -3.684 1.00 96.50 80 LEU A CA 1
ATOM 653 C C . LEU A 1 80 ? 3.094 5.014 -3.289 1.00 96.50 80 LEU A C 1
ATOM 655 O O . LEU A 1 80 ? 2.301 4.190 -3.735 1.00 96.50 80 LEU A O 1
ATOM 659 N N . THR A 1 81 ? 2.722 6.036 -2.514 1.00 94.50 81 THR A N 1
ATOM 660 C CA . THR A 1 81 ? 1.318 6.347 -2.201 1.00 94.50 81 THR A CA 1
ATOM 661 C C . THR A 1 81 ? 0.544 6.833 -3.432 1.00 94.50 81 THR A C 1
ATOM 663 O O . THR A 1 81 ? -0.664 6.626 -3.522 1.00 94.50 81 THR A O 1
ATOM 666 N N . ASP A 1 82 ? 1.241 7.386 -4.433 1.00 94.25 82 ASP A N 1
ATOM 667 C CA . ASP A 1 82 ? 0.653 7.798 -5.712 1.00 94.25 82 ASP A CA 1
ATOM 668 C C . ASP A 1 82 ? 0.609 6.663 -6.751 1.00 94.25 82 ASP A C 1
ATOM 670 O O . ASP A 1 82 ? -0.001 6.818 -7.817 1.00 94.25 82 ASP A O 1
ATOM 674 N N . VAL A 1 83 ? 1.262 5.523 -6.495 1.00 96.12 83 VAL A N 1
ATOM 675 C CA . VAL A 1 83 ? 1.295 4.395 -7.436 1.00 96.12 83 VAL A CA 1
ATOM 676 C C . VAL A 1 83 ? 0.047 3.538 -7.265 1.00 96.12 83 VAL A C 1
ATOM 678 O O . VAL A 1 83 ? -0.142 2.866 -6.257 1.00 96.12 83 VAL A O 1
ATOM 681 N N . GLN A 1 84 ? -0.778 3.492 -8.306 1.00 94.88 84 GLN A N 1
ATOM 682 C CA . GLN A 1 84 ? -2.008 2.704 -8.313 1.00 94.88 84 GLN A CA 1
ATOM 683 C C . GLN A 1 84 ? -1.732 1.212 -8.497 1.00 94.88 84 GLN A C 1
ATOM 685 O O . GLN A 1 84 ? -2.329 0.372 -7.825 1.00 94.88 84 GLN A O 1
ATOM 690 N N . GLU A 1 85 ? -0.832 0.874 -9.422 1.00 94.69 85 GLU A N 1
ATOM 691 C CA . GLU A 1 85 ? -0.481 -0.509 -9.727 1.00 94.69 85 GLU A CA 1
ATOM 692 C C . GLU A 1 85 ? 0.873 -0.627 -10.437 1.00 94.69 85 GLU A C 1
ATOM 694 O O . GLU A 1 85 ? 1.398 0.327 -11.022 1.00 94.69 85 GLU A O 1
ATOM 699 N N . VAL A 1 86 ? 1.406 -1.850 -10.418 1.00 97.50 86 VAL A N 1
ATOM 700 C CA . VAL A 1 86 ? 2.580 -2.261 -11.191 1.00 97.50 86 VAL A CA 1
ATOM 701 C C . VAL A 1 86 ? 2.120 -3.221 -12.276 1.00 97.50 86 VAL A C 1
ATOM 703 O O . VAL A 1 86 ? 1.580 -4.286 -11.974 1.00 97.50 86 VAL A O 1
ATOM 706 N N . ARG A 1 87 ? 2.354 -2.861 -13.537 1.00 97.38 87 ARG A N 1
ATOM 707 C CA . ARG A 1 87 ? 2.034 -3.704 -14.688 1.00 97.38 87 ARG A CA 1
ATOM 708 C C . ARG A 1 87 ? 3.284 -4.368 -15.232 1.00 97.38 87 ARG A C 1
ATOM 710 O O . ARG A 1 87 ? 4.308 -3.728 -15.428 1.00 97.38 87 ARG A O 1
ATOM 717 N N . GLU A 1 88 ? 3.169 -5.649 -15.521 1.00 97.31 88 GLU A N 1
ATOM 718 C CA . GLU A 1 88 ? 4.236 -6.459 -16.096 1.00 97.31 88 GLU A CA 1
ATOM 719 C C . GLU A 1 88 ? 4.148 -6.518 -17.621 1.00 97.31 88 GLU A C 1
ATOM 721 O O . GLU A 1 88 ? 3.049 -6.547 -18.175 1.00 97.31 88 GLU A O 1
ATOM 726 N N . GLY A 1 89 ? 5.294 -6.589 -18.296 1.00 94.38 89 GLY A N 1
ATOM 727 C CA . GLY A 1 89 ? 5.358 -6.724 -19.746 1.00 94.38 89 GLY A CA 1
ATOM 728 C C . GLY A 1 89 ? 4.958 -5.453 -20.491 1.00 94.38 89 GLY A C 1
ATOM 729 O O . GLY A 1 89 ? 5.261 -4.335 -20.072 1.00 94.38 89 GLY A O 1
ATOM 730 N N . TRP A 1 90 ? 4.280 -5.618 -21.625 1.00 93.19 90 TRP A N 1
ATOM 731 C CA . TRP A 1 90 ? 3.963 -4.529 -22.556 1.00 93.19 90 TRP A CA 1
ATOM 732 C C . TRP A 1 90 ? 2.573 -3.921 -22.360 1.00 93.19 90 TRP A C 1
ATOM 734 O O . TRP A 1 90 ? 1.878 -3.568 -23.305 1.00 93.19 90 TRP A O 1
ATOM 744 N N . ARG A 1 91 ? 2.142 -3.758 -21.110 1.00 93.19 91 ARG A N 1
ATOM 745 C CA . ARG A 1 91 ? 0.767 -3.344 -20.773 1.00 93.19 91 ARG A CA 1
ATOM 746 C C . ARG A 1 91 ? 0.563 -1.820 -20.723 1.00 93.19 91 ARG A C 1
ATOM 748 O O . ARG A 1 91 ? -0.269 -1.323 -19.956 1.00 93.19 91 ARG A O 1
ATOM 755 N N . THR A 1 92 ? 1.323 -1.077 -21.528 1.00 93.62 92 THR A N 1
ATOM 756 C CA . THR A 1 92 ? 1.220 0.384 -21.687 1.00 93.62 92 THR A CA 1
ATOM 757 C C . THR A 1 92 ? 1.372 0.791 -23.150 1.00 93.62 92 THR A C 1
ATOM 759 O O . THR A 1 92 ? 1.989 0.086 -23.951 1.00 93.62 92 THR A O 1
ATOM 762 N N . ASP A 1 93 ? 0.837 1.957 -23.517 1.00 92.06 93 ASP A N 1
ATOM 763 C CA . ASP A 1 93 ? 0.870 2.457 -24.899 1.00 92.06 93 ASP A CA 1
ATOM 764 C C . ASP A 1 93 ? 2.293 2.647 -25.436 1.00 92.06 93 ASP A C 1
ATOM 766 O O . ASP A 1 93 ? 2.555 2.416 -26.619 1.00 92.06 93 ASP A O 1
ATOM 770 N N . VAL A 1 94 ? 3.231 3.035 -24.565 1.00 91.69 94 VAL A N 1
ATOM 771 C CA . VAL A 1 94 ? 4.646 3.207 -24.920 1.00 91.69 94 VAL A CA 1
ATOM 772 C C . VAL A 1 94 ? 5.254 1.877 -25.365 1.00 91.69 94 VAL A C 1
ATOM 774 O O . VAL A 1 94 ? 5.897 1.828 -26.419 1.00 91.69 94 VAL A O 1
ATOM 777 N N . PHE A 1 95 ? 5.027 0.800 -24.607 1.00 92.38 95 PHE A N 1
ATOM 778 C CA . PHE A 1 95 ? 5.531 -0.528 -24.952 1.00 92.38 95 PHE A CA 1
ATOM 779 C C . PHE A 1 95 ? 4.794 -1.146 -26.143 1.00 92.38 95 PHE A C 1
ATOM 781 O O . PHE A 1 95 ? 5.451 -1.634 -27.060 1.00 92.38 95 PHE A O 1
ATOM 788 N N . ASN A 1 96 ? 3.467 -1.018 -26.211 1.00 90.19 96 ASN A N 1
ATOM 789 C CA . ASN A 1 96 ? 2.681 -1.467 -27.365 1.00 90.19 96 ASN A CA 1
ATOM 790 C C . ASN A 1 96 ? 3.137 -0.790 -28.671 1.00 90.19 96 ASN A C 1
ATOM 792 O O . ASN A 1 96 ? 3.250 -1.429 -29.718 1.00 90.19 96 ASN A O 1
ATOM 796 N N . LYS A 1 97 ? 3.445 0.515 -28.637 1.00 88.50 97 LYS A N 1
ATOM 797 C CA . LYS A 1 97 ? 3.982 1.238 -29.801 1.00 88.50 97 LYS A CA 1
ATOM 798 C C . LYS A 1 97 ? 5.374 0.741 -30.196 1.00 88.50 97 LYS A C 1
ATOM 800 O O . LYS A 1 97 ? 5.670 0.642 -31.384 1.00 88.50 97 LYS A O 1
ATOM 805 N N . LEU A 1 98 ? 6.224 0.445 -29.216 1.00 84.88 98 LEU A N 1
ATOM 806 C CA . LEU A 1 98 ? 7.559 -0.111 -29.440 1.00 84.88 98 LEU A CA 1
ATOM 807 C C . LEU A 1 98 ? 7.513 -1.497 -30.080 1.00 84.88 98 LEU A C 1
ATOM 809 O O . LEU A 1 98 ? 8.248 -1.740 -31.034 1.00 84.88 98 LEU A O 1
ATOM 813 N N . GLU A 1 99 ? 6.634 -2.370 -29.591 1.00 83.56 99 GLU A N 1
ATOM 814 C CA . GLU A 1 99 ? 6.411 -3.695 -30.164 1.00 83.56 99 GLU A CA 1
ATOM 815 C C . GLU A 1 99 ? 5.951 -3.603 -31.625 1.00 83.56 99 GLU A C 1
ATOM 817 O O . GLU A 1 99 ? 6.463 -4.306 -32.493 1.00 83.56 99 GLU A O 1
ATOM 822 N N . ARG A 1 100 ? 5.010 -2.705 -31.935 1.00 82.62 100 ARG A N 1
ATOM 823 C CA . ARG A 1 100 ? 4.539 -2.523 -33.317 1.00 82.62 100 ARG A CA 1
ATOM 824 C C . ARG A 1 100 ? 5.660 -2.077 -34.252 1.00 82.62 100 ARG A C 1
ATOM 826 O O . ARG A 1 100 ? 5.760 -2.592 -35.359 1.00 82.62 100 ARG A O 1
ATOM 833 N N . LEU A 1 101 ? 6.508 -1.145 -33.816 1.00 77.06 101 LEU A N 1
ATOM 834 C CA . LEU A 1 101 ? 7.610 -0.633 -34.637 1.00 77.06 101 LEU A CA 1
ATOM 835 C C . LEU A 1 101 ? 8.733 -1.659 -34.825 1.00 77.06 101 LEU A C 1
ATOM 837 O O . LEU A 1 101 ? 9.301 -1.733 -35.910 1.00 77.06 101 LEU A O 1
ATOM 841 N N . SER A 1 102 ? 9.024 -2.485 -33.815 1.00 72.06 102 SER A N 1
ATOM 842 C CA . SER A 1 102 ? 10.039 -3.541 -33.941 1.00 72.06 102 SER A CA 1
ATOM 843 C C . SER A 1 102 ? 9.641 -4.646 -34.926 1.00 72.06 102 SER A C 1
ATOM 845 O O . SER A 1 102 ? 10.510 -5.347 -35.437 1.00 72.06 102 SER A O 1
ATOM 847 N N . ARG A 1 103 ? 8.343 -4.783 -35.234 1.00 71.00 103 ARG A N 1
ATOM 848 C CA . ARG A 1 103 ? 7.821 -5.699 -36.262 1.00 71.00 103 ARG A CA 1
ATOM 849 C C . ARG A 1 103 ? 7.910 -5.141 -37.689 1.00 71.00 103 ARG A C 1
ATOM 851 O O . ARG A 1 103 ? 7.814 -5.924 -38.627 1.00 71.00 103 ARG A O 1
ATOM 858 N N . VAL A 1 104 ? 8.057 -3.822 -37.858 1.00 67.12 104 VAL A N 1
ATOM 859 C CA . VAL A 1 104 ? 7.938 -3.141 -39.165 1.00 67.12 104 VAL A CA 1
ATOM 860 C C . VAL A 1 104 ? 9.297 -2.754 -39.768 1.00 67.12 104 VAL A C 1
ATOM 862 O O . VAL A 1 104 ? 9.381 -2.539 -40.972 1.00 67.12 104 VAL A O 1
ATOM 865 N N . GLU A 1 105 ? 10.393 -2.763 -39.004 1.00 50.81 105 GLU A N 1
ATOM 866 C CA . GLU A 1 105 ? 11.733 -2.469 -39.534 1.00 50.81 105 GLU A CA 1
ATOM 867 C C . GLU A 1 105 ? 12.809 -3.395 -38.958 1.00 50.81 105 GLU A C 1
ATOM 869 O O . GLU A 1 105 ? 12.851 -3.635 -37.750 1.00 50.81 105 GLU A O 1
ATOM 874 N N . GLY A 1 106 ? 13.755 -3.815 -39.813 1.00 52.66 106 GLY A N 1
ATOM 875 C CA . GLY A 1 106 ? 15.013 -4.509 -39.478 1.00 52.66 106 GLY A CA 1
ATOM 876 C C . GLY A 1 106 ? 15.998 -3.670 -38.648 1.00 52.66 106 GLY A C 1
ATOM 877 O O . GLY A 1 106 ? 17.210 -3.699 -38.865 1.00 52.66 106 GLY A O 1
ATOM 878 N N . SER A 1 107 ? 15.479 -2.884 -37.707 1.00 52.12 107 SER A N 1
ATOM 879 C CA . SER A 1 107 ? 16.243 -2.076 -36.774 1.00 52.12 107 SER A CA 1
ATOM 880 C C . SER A 1 107 ? 16.933 -2.982 -35.749 1.00 52.12 107 SER A C 1
ATOM 882 O O . SER A 1 107 ? 16.319 -3.826 -35.104 1.00 52.12 107 SER A O 1
ATOM 884 N N . LYS A 1 108 ? 18.242 -2.783 -35.579 1.00 48.25 108 LYS A N 1
ATOM 885 C CA . LYS A 1 108 ? 19.141 -3.510 -34.663 1.00 48.25 108 LYS A CA 1
ATOM 886 C C . LYS A 1 108 ? 18.804 -3.363 -33.163 1.00 48.25 108 LYS A C 1
ATOM 888 O O . LYS A 1 108 ? 19.650 -3.657 -32.324 1.00 48.25 108 LYS A O 1
ATOM 893 N N . LYS A 1 109 ? 17.611 -2.884 -32.789 1.00 54.12 109 LYS A N 1
ATOM 894 C CA . LYS A 1 109 ? 17.137 -2.976 -31.404 1.00 54.12 109 LYS A CA 1
ATOM 895 C C . LYS A 1 109 ? 16.664 -4.408 -31.205 1.00 54.12 109 LYS A C 1
ATOM 897 O O . LYS A 1 109 ? 15.553 -4.740 -31.605 1.00 54.12 109 LYS A O 1
ATOM 902 N N . GLU A 1 110 ? 17.551 -5.240 -30.656 1.00 57.66 110 GLU A N 1
ATOM 903 C CA . GLU A 1 110 ? 17.254 -6.597 -30.189 1.00 57.66 110 GLU A CA 1
ATOM 904 C C . GLU A 1 110 ? 15.824 -6.665 -29.661 1.00 57.66 110 GLU A C 1
ATOM 906 O O . GLU A 1 110 ? 15.419 -5.785 -28.896 1.00 57.66 110 GLU A O 1
ATOM 911 N N . ARG A 1 111 ? 15.058 -7.664 -30.127 1.00 66.50 111 ARG A N 1
ATOM 912 C CA . ARG A 1 111 ? 13.664 -7.901 -29.730 1.00 66.50 111 ARG A CA 1
ATOM 913 C C . ARG A 1 111 ? 13.553 -7.659 -28.231 1.00 66.50 111 ARG A C 1
ATOM 915 O O . ARG A 1 111 ? 14.064 -8.452 -27.444 1.00 66.50 111 ARG A O 1
ATOM 922 N N . LEU A 1 112 ? 12.950 -6.528 -27.863 1.00 79.44 112 LEU A N 1
ATOM 923 C CA . LEU A 1 112 ? 12.758 -6.159 -26.472 1.00 79.44 112 LEU A CA 1
ATOM 924 C C . LEU A 1 112 ? 12.114 -7.368 -25.787 1.00 79.44 112 LEU A C 1
ATOM 926 O O . LEU A 1 112 ? 11.147 -7.918 -26.303 1.00 79.44 112 LEU A O 1
ATOM 930 N N . SER A 1 113 ? 12.686 -7.853 -24.692 1.00 88.38 113 SER A N 1
ATOM 931 C CA . SER A 1 113 ? 12.063 -8.967 -23.984 1.00 88.38 113 SER A CA 1
ATOM 932 C C . SER A 1 113 ? 10.897 -8.421 -23.175 1.00 88.38 113 SER A C 1
ATOM 934 O O . SER A 1 113 ? 11.103 -7.566 -22.310 1.00 88.38 113 SER A O 1
ATOM 936 N N . GLU A 1 114 ? 9.683 -8.912 -23.431 1.00 91.88 114 GLU A N 1
ATOM 937 C CA . GLU A 1 114 ? 8.514 -8.594 -22.607 1.00 91.88 114 GLU A CA 1
ATOM 938 C C . GLU A 1 114 ? 8.783 -8.928 -21.131 1.00 91.88 114 GLU A C 1
ATOM 940 O O . GLU A 1 114 ? 8.480 -8.125 -20.254 1.00 91.88 114 GLU A O 1
ATOM 945 N N . GLY A 1 115 ? 9.467 -10.046 -20.855 1.00 94.56 115 GLY A N 1
ATOM 946 C CA . GLY A 1 115 ? 9.831 -10.457 -19.496 1.00 94.56 115 GLY A CA 1
ATOM 947 C C . GLY A 1 115 ? 10.769 -9.486 -18.771 1.00 94.56 115 GLY A C 1
ATOM 948 O O . GLY A 1 115 ? 10.841 -9.510 -17.550 1.00 94.56 115 GLY A O 1
ATOM 949 N N . SER A 1 116 ? 11.464 -8.600 -19.488 1.00 95.56 116 SER A N 1
ATOM 950 C CA . SER A 1 116 ? 12.302 -7.556 -18.884 1.00 95.56 116 SER A CA 1
ATOM 951 C C . SER A 1 116 ? 11.558 -6.232 -18.665 1.00 95.56 116 SER A C 1
ATOM 953 O O . SER A 1 116 ? 12.155 -5.292 -18.141 1.00 95.56 116 SER A O 1
ATOM 955 N N . CYS A 1 117 ? 10.294 -6.112 -19.079 1.00 96.69 117 CYS A N 1
ATOM 956 C CA . CYS A 1 117 ? 9.543 -4.855 -19.059 1.00 96.69 117 CYS A CA 1
ATOM 957 C C . CYS A 1 117 ? 8.550 -4.801 -17.895 1.00 96.69 117 CYS A C 1
ATOM 959 O O . CYS A 1 117 ? 7.914 -5.798 -17.553 1.00 96.69 117 CYS A O 1
ATOM 961 N N . PHE A 1 118 ? 8.392 -3.621 -17.304 1.00 98.38 118 PHE A N 1
ATOM 962 C CA . PHE A 1 118 ? 7.321 -3.326 -16.357 1.00 98.38 118 PHE A CA 1
ATOM 963 C C . PHE A 1 118 ? 7.050 -1.821 -16.302 1.00 98.38 118 PHE A C 1
ATOM 965 O O . PHE A 1 118 ? 7.884 -1.010 -16.717 1.00 98.38 118 PHE A O 1
ATOM 972 N N . SER A 1 119 ? 5.896 -1.446 -15.761 1.00 98.31 119 SER A N 1
ATOM 973 C CA . SER A 1 119 ? 5.466 -0.056 -15.657 1.00 98.31 119 SER A CA 1
ATOM 974 C C . SER A 1 119 ? 4.808 0.230 -14.316 1.00 98.31 119 SER A C 1
ATOM 976 O O . SER A 1 119 ? 4.061 -0.601 -13.800 1.00 98.31 119 SER A O 1
ATOM 978 N N . LEU A 1 120 ? 5.035 1.430 -13.780 1.00 97.94 120 LEU A N 1
ATOM 979 C CA . LEU A 1 120 ? 4.237 1.977 -12.678 1.00 97.94 120 LEU A CA 1
ATOM 980 C C . LEU A 1 120 ? 3.150 2.879 -13.247 1.00 97.94 120 LEU A C 1
ATOM 982 O O . LEU A 1 120 ? 3.449 3.732 -14.087 1.00 97.94 120 LEU A O 1
ATOM 986 N N . ILE A 1 121 ? 1.918 2.701 -12.777 1.00 97.12 121 ILE A N 1
ATOM 987 C CA . ILE A 1 121 ? 0.790 3.581 -13.090 1.00 97.12 121 ILE A CA 1
ATOM 988 C C . ILE A 1 121 ? 0.624 4.551 -11.923 1.00 97.12 121 ILE A C 1
ATOM 990 O O . ILE A 1 121 ? 0.367 4.124 -10.800 1.00 97.12 121 ILE A O 1
ATOM 994 N N . ILE A 1 122 ? 0.834 5.840 -12.179 1.00 94.88 122 ILE A N 1
ATOM 995 C CA . ILE A 1 122 ? 0.981 6.886 -11.164 1.00 94.88 122 ILE A CA 1
ATOM 996 C C . ILE A 1 122 ? -0.165 7.889 -11.292 1.00 94.88 122 ILE A C 1
ATOM 998 O O . ILE A 1 122 ? -0.421 8.425 -12.375 1.00 94.88 122 ILE A O 1
ATOM 1002 N N . GLY A 1 123 ? -0.804 8.189 -10.163 1.00 90.00 123 GLY A N 1
ATOM 1003 C CA . GLY A 1 123 ? -1.887 9.158 -10.068 1.00 90.00 123 GLY A CA 1
ATOM 1004 C C . GLY A 1 123 ? -3.156 8.735 -10.814 1.00 90.00 123 GLY A C 1
ATOM 1005 O O . GLY A 1 123 ? -3.218 7.700 -11.474 1.00 90.00 123 GLY A O 1
ATOM 1006 N N . ARG A 1 124 ? -4.206 9.558 -10.705 1.00 80.88 124 ARG A N 1
ATOM 1007 C CA . ARG A 1 124 ? -5.520 9.284 -11.323 1.00 80.88 124 ARG A CA 1
ATOM 1008 C C . ARG A 1 124 ? -5.547 9.490 -12.833 1.00 80.88 124 ARG A C 1
ATOM 1010 O O . ARG A 1 124 ? -6.352 8.859 -13.506 1.00 80.88 124 ARG A O 1
ATOM 1017 N N . ASP A 1 125 ? -4.637 10.309 -13.349 1.00 84.19 125 ASP A N 1
ATOM 1018 C CA . ASP A 1 125 ? -4.534 10.619 -14.777 1.00 84.19 125 ASP A CA 1
ATOM 1019 C C . ASP A 1 125 ? -3.795 9.520 -15.567 1.00 84.19 125 ASP A C 1
ATOM 1021 O O . ASP A 1 125 ? -3.601 9.638 -16.777 1.00 84.19 125 ASP A O 1
ATOM 1025 N N . GLY A 1 126 ? -3.373 8.439 -14.893 1.00 80.69 126 GLY A N 1
ATOM 1026 C CA . GLY A 1 126 ? -2.777 7.264 -15.527 1.00 80.69 126 GLY A CA 1
ATOM 1027 C C . GLY A 1 126 ? -1.367 7.499 -16.068 1.00 80.69 126 GLY A C 1
ATOM 1028 O O . GLY A 1 126 ? -0.963 6.857 -17.039 1.00 80.69 126 GLY A O 1
ATOM 1029 N N . HIS A 1 127 ? -0.601 8.417 -15.471 1.00 91.81 127 HIS A N 1
ATOM 1030 C CA . HIS A 1 127 ? 0.773 8.672 -15.892 1.00 91.81 127 HIS A CA 1
ATOM 1031 C C . HIS A 1 127 ? 1.641 7.426 -15.716 1.00 91.81 127 HIS A C 1
ATOM 1033 O O . HIS A 1 127 ? 1.692 6.838 -14.639 1.00 91.81 127 HIS A O 1
ATOM 1039 N N . THR A 1 128 ? 2.377 7.041 -16.759 1.00 95.25 128 THR A N 1
ATOM 1040 C CA . THR A 1 128 ? 3.215 5.840 -16.718 1.00 95.25 128 THR A CA 1
ATOM 1041 C C . THR A 1 128 ? 4.689 6.158 -16.474 1.00 95.25 128 THR A C 1
ATOM 1043 O O . THR A 1 128 ? 5.273 7.116 -17.009 1.00 95.25 128 THR A O 1
ATOM 1046 N N . LEU A 1 129 ? 5.326 5.309 -15.669 1.00 96.12 129 LEU A N 1
ATOM 1047 C CA . LEU A 1 129 ? 6.773 5.143 -15.639 1.00 96.12 129 LEU A CA 1
ATOM 1048 C C . LEU A 1 129 ? 7.124 3.773 -16.222 1.00 96.12 129 LEU A C 1
ATOM 1050 O O . LEU A 1 129 ? 7.046 2.773 -15.519 1.00 96.12 129 LEU A O 1
ATOM 1054 N N . ASP A 1 130 ? 7.524 3.750 -17.491 1.00 97.31 130 ASP A N 1
ATOM 1055 C CA . ASP A 1 130 ? 7.876 2.532 -18.225 1.00 97.31 130 ASP A CA 1
ATOM 1056 C C . ASP A 1 130 ? 9.376 2.214 -18.096 1.00 97.31 130 ASP A C 1
ATOM 1058 O O . ASP A 1 130 ? 10.232 3.062 -18.389 1.00 97.31 130 ASP A O 1
ATOM 1062 N N . LEU A 1 131 ? 9.700 0.996 -17.648 1.00 97.56 131 LEU A N 1
ATOM 1063 C CA . LEU A 1 131 ? 11.052 0.560 -17.295 1.00 97.56 131 LEU A CA 1
ATOM 1064 C C . LEU A 1 131 ? 11.421 -0.772 -17.957 1.00 97.56 131 LEU A C 1
ATOM 1066 O O . LEU A 1 131 ? 10.623 -1.705 -18.022 1.00 97.56 131 LEU A O 1
ATOM 1070 N N . VAL A 1 132 ? 12.674 -0.868 -18.407 1.00 96.81 132 VAL A N 1
ATOM 1071 C CA . VAL A 1 132 ? 13.269 -2.105 -18.931 1.00 96.81 132 VAL A CA 1
ATOM 1072 C C . VAL A 1 132 ? 14.448 -2.511 -18.055 1.00 96.81 132 VAL A C 1
ATOM 1074 O O . VAL A 1 132 ? 15.427 -1.767 -17.928 1.00 96.81 132 VAL A O 1
ATOM 1077 N N . ALA A 1 133 ? 14.339 -3.687 -17.445 1.00 97.19 133 ALA A N 1
ATOM 1078 C CA . ALA A 1 133 ? 15.364 -4.338 -16.642 1.00 97.19 133 ALA A CA 1
ATOM 1079 C C . ALA A 1 133 ? 16.444 -4.987 -17.509 1.00 97.19 133 ALA A C 1
ATOM 1081 O O . ALA A 1 133 ? 16.223 -5.316 -18.672 1.00 97.19 133 ALA A O 1
ATOM 1082 N N . GLY A 1 134 ? 17.616 -5.228 -16.916 1.00 94.94 134 GLY A N 1
ATOM 1083 C CA . GLY A 1 134 ? 18.685 -5.968 -17.593 1.00 94.94 134 GLY A CA 1
ATOM 1084 C C . GLY A 1 134 ? 18.312 -7.423 -17.908 1.00 94.94 134 GLY A C 1
ATOM 1085 O O . GLY A 1 134 ? 18.878 -8.012 -18.820 1.00 94.94 134 GLY A O 1
ATOM 1086 N N . ASN A 1 135 ? 17.369 -8.005 -17.163 1.00 95.38 135 ASN A N 1
ATOM 1087 C CA . ASN A 1 135 ? 16.822 -9.340 -17.390 1.00 95.38 135 ASN A CA 1
ATOM 1088 C C . ASN A 1 135 ? 15.492 -9.513 -16.637 1.00 95.38 135 ASN A C 1
ATOM 1090 O O . ASN A 1 135 ? 15.133 -8.690 -15.790 1.00 95.38 135 ASN A O 1
ATOM 1094 N N . GLN A 1 136 ? 14.802 -10.619 -16.916 1.00 96.38 136 GLN A N 1
ATOM 1095 C CA . GLN A 1 136 ? 13.527 -10.955 -16.288 1.00 96.38 136 GLN A CA 1
ATOM 1096 C C . GLN A 1 136 ? 13.630 -11.131 -14.770 1.00 96.38 136 GLN A C 1
ATOM 1098 O O . GLN A 1 136 ? 12.777 -10.627 -14.054 1.00 96.38 136 GLN A O 1
ATOM 1103 N N . LYS A 1 137 ? 14.699 -11.750 -14.255 1.00 96.69 137 LYS A N 1
ATOM 1104 C CA . LYS A 1 137 ? 14.874 -11.935 -12.805 1.00 96.69 137 LYS A CA 1
ATOM 1105 C C . LYS A 1 137 ? 14.889 -10.597 -12.059 1.00 96.69 137 LYS A C 1
ATOM 1107 O O . LYS A 1 137 ? 14.193 -10.446 -11.065 1.00 96.69 137 LYS A O 1
ATOM 1112 N N . LEU A 1 138 ? 15.643 -9.613 -12.554 1.00 97.19 138 LEU A N 1
ATOM 1113 C CA . LEU A 1 138 ? 15.676 -8.267 -11.974 1.00 97.19 138 LEU A CA 1
ATOM 1114 C C . LEU A 1 138 ? 14.308 -7.578 -12.051 1.00 97.19 138 LEU A C 1
ATOM 1116 O O . LEU A 1 138 ? 13.923 -6.898 -11.101 1.00 97.19 138 LEU A O 1
ATOM 1120 N N . ARG A 1 139 ? 13.576 -7.758 -13.159 1.00 97.38 139 ARG A N 1
ATOM 1121 C CA . ARG A 1 139 ? 12.194 -7.275 -13.295 1.00 97.38 139 ARG A CA 1
ATOM 1122 C C . ARG A 1 139 ? 11.298 -7.909 -12.232 1.00 97.38 139 ARG A C 1
ATOM 1124 O O . ARG A 1 139 ? 10.636 -7.173 -11.509 1.00 97.38 139 ARG A O 1
ATOM 1131 N N . ASP A 1 140 ? 11.314 -9.234 -12.105 1.00 97.62 140 ASP A N 1
ATOM 1132 C CA . ASP A 1 140 ? 10.477 -9.998 -11.170 1.00 97.62 140 ASP A CA 1
ATOM 1133 C C . ASP A 1 140 ? 10.748 -9.584 -9.713 1.00 97.62 140 ASP A C 1
ATOM 1135 O O . ASP A 1 140 ? 9.807 -9.337 -8.958 1.00 97.62 140 ASP A O 1
ATOM 1139 N N . THR A 1 141 ? 12.023 -9.418 -9.328 1.00 97.69 141 THR A N 1
ATOM 1140 C CA . THR A 1 141 ? 12.415 -8.925 -7.996 1.00 97.69 141 THR A CA 1
ATOM 1141 C C . THR A 1 141 ? 11.810 -7.546 -7.709 1.00 97.69 141 THR A C 1
ATOM 1143 O O . THR A 1 141 ? 11.214 -7.338 -6.652 1.00 97.69 141 THR A O 1
ATOM 1146 N N . TRP A 1 142 ? 11.921 -6.601 -8.649 1.00 98.38 142 TRP A N 1
ATOM 1147 C CA . TRP A 1 142 ? 11.373 -5.251 -8.478 1.00 98.38 142 TRP A CA 1
ATOM 1148 C C . TRP A 1 142 ? 9.851 -5.224 -8.440 1.00 98.38 142 TRP A C 1
ATOM 1150 O O . TRP A 1 142 ? 9.281 -4.580 -7.562 1.00 98.38 142 TRP A O 1
ATOM 1160 N N . VAL A 1 143 ? 9.191 -5.943 -9.346 1.00 98.25 143 VAL A N 1
ATOM 1161 C CA . VAL A 1 143 ? 7.727 -6.035 -9.366 1.00 98.25 143 VAL A CA 1
ATOM 1162 C C . VAL A 1 143 ? 7.210 -6.626 -8.056 1.00 98.25 143 VAL A C 1
ATOM 1164 O O . VAL A 1 143 ? 6.312 -6.042 -7.455 1.00 98.25 143 VAL A O 1
ATOM 1167 N N . THR A 1 144 ? 7.828 -7.703 -7.563 1.00 97.56 144 THR A N 1
ATOM 1168 C CA . THR A 1 144 ? 7.460 -8.343 -6.290 1.00 97.56 144 THR A CA 1
ATOM 1169 C C . THR A 1 144 ? 7.565 -7.367 -5.117 1.00 97.56 144 THR A C 1
ATOM 1171 O O . THR A 1 144 ? 6.606 -7.197 -4.361 1.00 97.56 144 THR A O 1
ATOM 1174 N N . GLY A 1 145 ? 8.707 -6.681 -4.979 1.00 97.56 145 GLY A N 1
ATOM 1175 C CA . GLY A 1 145 ? 8.925 -5.722 -3.894 1.00 97.56 145 GLY A CA 1
ATOM 1176 C C . GLY A 1 145 ? 7.950 -4.543 -3.937 1.00 97.56 145 GLY A C 1
ATOM 1177 O O . GLY A 1 145 ? 7.372 -4.173 -2.915 1.00 97.56 145 GLY A O 1
ATOM 1178 N N . LEU A 1 146 ? 7.713 -3.980 -5.124 1.00 98.12 146 LEU A N 1
ATOM 1179 C CA . LEU A 1 146 ? 6.809 -2.843 -5.292 1.00 98.12 146 LEU A CA 1
ATOM 1180 C C . LEU A 1 146 ? 5.343 -3.220 -5.076 1.00 98.12 146 LEU A C 1
ATOM 1182 O O . LEU A 1 146 ? 4.642 -2.511 -4.359 1.00 98.12 146 LEU A O 1
ATOM 1186 N N . GLN A 1 147 ? 4.876 -4.341 -5.632 1.00 97.12 147 GLN A N 1
ATOM 1187 C CA . GLN A 1 147 ? 3.505 -4.817 -5.416 1.00 97.12 147 GLN A CA 1
ATOM 1188 C C . GLN A 1 147 ? 3.234 -5.101 -3.936 1.00 97.12 147 GLN A C 1
ATOM 1190 O O . GLN A 1 147 ? 2.163 -4.753 -3.433 1.00 97.12 147 GLN A O 1
ATOM 1195 N N . TYR A 1 148 ? 4.204 -5.685 -3.224 1.00 96.44 148 TYR A N 1
ATOM 1196 C CA . TYR A 1 148 ? 4.108 -5.875 -1.780 1.00 96.44 148 TYR A CA 1
ATOM 1197 C C . TYR A 1 148 ? 3.930 -4.543 -1.043 1.00 96.44 148 TYR A C 1
ATOM 1199 O O . TYR A 1 148 ? 2.998 -4.410 -0.248 1.00 96.44 148 TYR A O 1
ATOM 1207 N N . LEU A 1 149 ? 4.780 -3.550 -1.325 1.00 97.00 149 LEU A N 1
ATOM 1208 C CA . LEU A 1 149 ? 4.714 -2.244 -0.664 1.00 97.00 149 LEU A CA 1
ATOM 1209 C C . LEU A 1 149 ? 3.417 -1.498 -0.975 1.00 97.00 149 LEU A C 1
ATOM 1211 O O . LEU A 1 149 ? 2.774 -1.009 -0.054 1.00 97.00 149 LEU A O 1
ATOM 1215 N N . ILE A 1 150 ? 2.988 -1.467 -2.236 1.00 95.56 150 ILE A N 1
ATOM 1216 C CA . ILE A 1 150 ? 1.738 -0.809 -2.645 1.00 95.56 150 ILE A CA 1
ATOM 1217 C C . ILE A 1 150 ? 0.539 -1.472 -1.960 1.00 95.56 150 ILE A C 1
ATOM 1219 O O . ILE A 1 150 ? -0.322 -0.795 -1.400 1.00 95.56 150 ILE A O 1
ATOM 1223 N N . ARG A 1 151 ? 0.495 -2.811 -1.921 1.00 94.81 151 ARG A N 1
ATOM 1224 C CA . ARG A 1 151 ? -0.552 -3.535 -1.189 1.00 94.81 151 ARG A CA 1
ATOM 1225 C C . ARG A 1 151 ? -0.513 -3.221 0.306 1.00 94.81 151 ARG A C 1
ATOM 1227 O O . ARG A 1 151 ? -1.574 -3.047 0.901 1.00 94.81 151 ARG A O 1
ATOM 1234 N N . LYS A 1 152 ? 0.676 -3.159 0.911 1.00 94.81 152 LYS A N 1
ATOM 1235 C CA . LYS A 1 152 ? 0.856 -2.800 2.323 1.00 94.81 152 LYS A CA 1
ATOM 1236 C C . LYS A 1 152 ? 0.316 -1.394 2.606 1.00 94.81 152 LYS A C 1
ATOM 1238 O O . LYS A 1 152 ? -0.522 -1.263 3.490 1.00 94.81 152 LYS A O 1
ATOM 1243 N N . ILE A 1 153 ? 0.700 -0.398 1.806 1.00 94.56 153 ILE A N 1
ATOM 1244 C CA . ILE A 1 153 ? 0.223 0.992 1.905 1.00 94.56 153 ILE A CA 1
ATOM 1245 C C . ILE A 1 153 ? -1.305 1.045 1.794 1.00 94.56 153 ILE A C 1
ATOM 1247 O O . ILE A 1 153 ? -1.979 1.551 2.688 1.00 94.56 153 ILE A O 1
ATOM 1251 N N . HIS A 1 154 ? -1.882 0.436 0.753 1.00 90.81 154 HIS A N 1
ATOM 1252 C CA . HIS A 1 154 ? -3.335 0.406 0.576 1.00 90.81 154 HIS A CA 1
ATOM 1253 C C . HIS A 1 154 ? -4.063 -0.284 1.738 1.00 90.81 154 HIS A C 1
ATOM 1255 O O . HIS A 1 154 ? -5.157 0.135 2.115 1.00 90.81 154 HIS A O 1
ATOM 1261 N N . ASN A 1 155 ? -3.497 -1.353 2.304 1.00 92.31 155 ASN A N 1
ATOM 1262 C CA . ASN A 1 155 ? -4.079 -2.023 3.464 1.00 92.31 155 ASN A CA 1
ATOM 1263 C C . ASN A 1 155 ? -4.045 -1.123 4.708 1.00 92.31 155 ASN A C 1
ATOM 1265 O O . ASN A 1 155 ? -5.064 -1.004 5.382 1.00 92.31 155 ASN A O 1
ATOM 1269 N N . GLU A 1 156 ? -2.909 -0.479 4.985 1.00 93.06 156 GLU A N 1
ATOM 1270 C CA . GLU A 1 156 ? -2.741 0.449 6.111 1.00 93.06 156 GLU A CA 1
ATOM 1271 C C . GLU A 1 156 ? -3.710 1.633 6.008 1.00 93.06 156 GLU A C 1
ATOM 1273 O O . GLU A 1 156 ? -4.390 1.968 6.977 1.00 93.06 156 GLU A O 1
ATOM 1278 N N . GLU A 1 157 ? -3.864 2.221 4.820 1.00 91.38 157 GLU A N 1
ATOM 1279 C CA . GLU A 1 157 ? -4.838 3.290 4.596 1.00 91.38 157 GLU A CA 1
ATOM 1280 C C . GLU A 1 157 ? -6.284 2.841 4.821 1.00 91.38 157 GLU A C 1
ATOM 1282 O O . GLU A 1 157 ? -7.092 3.598 5.377 1.00 91.38 157 GLU A O 1
ATOM 1287 N N . ARG A 1 158 ? -6.642 1.632 4.364 1.00 91.44 158 ARG A N 1
ATOM 1288 C CA . ARG A 1 158 ? -7.978 1.067 4.593 1.00 91.44 158 ARG A CA 1
ATOM 1289 C C . ARG A 1 158 ? -8.227 0.848 6.079 1.00 91.44 158 ARG A C 1
ATOM 1291 O O . ARG A 1 158 ? -9.289 1.249 6.551 1.00 91.44 158 ARG A O 1
ATOM 1298 N N . GLU A 1 159 ? -7.256 0.302 6.806 1.00 90.62 159 GLU A N 1
ATOM 1299 C CA . GLU A 1 159 ? -7.368 0.089 8.251 1.00 90.62 159 GLU A CA 1
ATOM 1300 C C . GLU A 1 159 ? -7.535 1.422 8.990 1.00 90.62 159 GLU A C 1
ATOM 1302 O O . GLU A 1 159 ? -8.482 1.593 9.748 1.00 90.62 159 GLU A O 1
ATOM 1307 N N . GLN A 1 160 ? -6.722 2.435 8.679 1.00 91.56 160 GLN A N 1
ATOM 1308 C CA . GLN A 1 160 ? -6.855 3.765 9.287 1.00 91.56 160 GLN A CA 1
ATOM 1309 C C . GLN A 1 160 ? -8.201 4.434 8.973 1.00 91.56 160 GLN A C 1
ATOM 1311 O O . GLN A 1 160 ? -8.762 5.161 9.797 1.00 91.56 160 GLN A O 1
ATOM 1316 N N . LYS A 1 161 ? -8.733 4.264 7.754 1.00 93.00 161 LYS A N 1
ATOM 1317 C CA . LYS A 1 161 ? -10.077 4.759 7.399 1.00 93.00 161 LYS A CA 1
ATOM 1318 C C . LYS A 1 161 ? -11.154 4.036 8.205 1.00 93.00 161 LYS A C 1
ATOM 1320 O O . LYS A 1 161 ? -12.058 4.700 8.709 1.00 93.00 161 LYS A O 1
ATOM 1325 N N . TYR A 1 162 ? -11.031 2.721 8.348 1.00 91.25 162 TYR A N 1
ATOM 1326 C CA . TYR A 1 162 ? -11.939 1.905 9.141 1.00 91.25 162 TYR A CA 1
ATOM 1327 C C . TYR A 1 162 ? -11.908 2.294 10.626 1.00 91.25 162 TYR A C 1
ATOM 1329 O O . TYR A 1 162 ? -12.957 2.571 11.201 1.00 91.25 162 TYR A O 1
ATOM 1337 N N . GLU A 1 163 ? -10.723 2.441 11.221 1.00 91.81 163 GLU A N 1
ATOM 1338 C CA . GLU A 1 163 ? -10.552 2.880 12.611 1.00 91.81 163 GLU A CA 1
ATOM 1339 C C . GLU A 1 163 ? -11.131 4.278 12.852 1.00 91.81 163 GLU A C 1
ATOM 1341 O O . GLU A 1 163 ? -11.869 4.488 13.815 1.00 91.81 163 GLU A O 1
ATOM 1346 N N . ARG A 1 164 ? -10.877 5.239 11.951 1.00 94.56 164 ARG A N 1
ATOM 1347 C CA . ARG A 1 164 ? -11.471 6.586 12.041 1.00 94.56 164 ARG A CA 1
ATOM 1348 C C . ARG A 1 164 ? -12.991 6.557 11.949 1.00 94.56 164 ARG A C 1
ATOM 1350 O O . ARG A 1 164 ? -13.660 7.280 12.687 1.00 94.56 164 ARG A O 1
ATOM 1357 N N . TRP A 1 165 ? -13.542 5.750 11.044 1.00 95.06 165 TRP A N 1
ATOM 1358 C CA . TRP A 1 165 ? -14.987 5.576 10.937 1.00 95.06 165 TRP A CA 1
ATOM 1359 C C . TRP A 1 165 ? -15.562 4.981 12.225 1.00 95.06 165 TRP A C 1
ATOM 1361 O O . TRP A 1 165 ?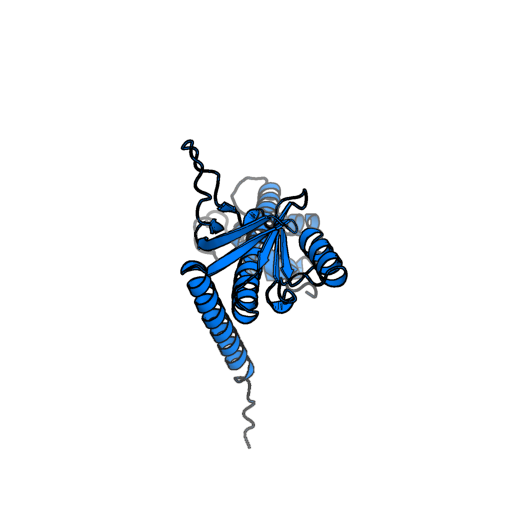 -16.527 5.524 12.757 1.00 95.06 165 TRP A O 1
ATOM 1371 N N . LEU A 1 166 ? -14.932 3.942 12.771 1.00 94.88 166 LEU A N 1
ATOM 1372 C CA . LEU A 1 166 ? -15.387 3.260 13.979 1.00 94.88 166 LEU A CA 1
ATOM 1373 C C . LEU A 1 166 ? -15.316 4.169 15.215 1.00 94.88 166 LEU A C 1
ATOM 1375 O O . LEU A 1 166 ? -16.267 4.226 15.991 1.00 94.88 166 LEU A O 1
ATOM 1379 N N . MET A 1 167 ? -14.253 4.968 15.344 1.00 94.38 167 MET A N 1
ATOM 1380 C CA . MET A 1 167 ? -14.149 6.000 16.382 1.00 94.38 167 MET A CA 1
ATOM 1381 C C . MET A 1 167 ? -15.228 7.076 16.251 1.00 94.38 167 MET A C 1
ATOM 1383 O O . MET A 1 167 ? -15.760 7.542 17.255 1.00 94.38 167 MET A O 1
ATOM 1387 N N . LYS A 1 168 ? -15.598 7.463 15.024 1.00 95.62 168 LYS A N 1
ATOM 1388 C CA . LYS A 1 168 ? -16.714 8.393 14.804 1.00 95.62 168 LYS A CA 1
ATOM 1389 C C . LYS A 1 168 ? -18.043 7.799 15.279 1.00 95.62 168 LYS A C 1
ATOM 1391 O O . LYS A 1 168 ? -18.819 8.522 15.895 1.00 95.62 168 LYS A O 1
ATOM 1396 N N . GLN A 1 169 ? -18.288 6.513 15.018 1.00 96.75 169 GLN A N 1
ATOM 1397 C CA . GLN A 1 169 ? -19.490 5.820 15.496 1.00 96.75 169 GLN A CA 1
ATOM 1398 C C . GLN A 1 169 ? -19.514 5.741 17.027 1.00 96.75 169 GLN A C 1
ATOM 1400 O O . GLN A 1 169 ? -20.507 6.115 17.645 1.00 96.75 169 GLN A O 1
ATOM 1405 N N . PHE A 1 170 ? -18.394 5.352 17.641 1.00 95.75 170 PHE A N 1
ATOM 1406 C CA . PHE A 1 170 ? -18.243 5.310 19.096 1.00 95.75 170 PHE A CA 1
ATOM 1407 C C . PHE A 1 170 ? -18.536 6.671 19.743 1.00 95.75 170 PHE A C 1
ATOM 1409 O O . PHE A 1 170 ? -19.385 6.769 20.623 1.00 95.75 170 PHE A O 1
ATOM 1416 N N . ASN A 1 171 ? -17.898 7.740 19.259 1.00 94.38 171 ASN A N 1
ATOM 1417 C CA . ASN A 1 171 ? -18.082 9.088 19.805 1.00 94.38 171 ASN A CA 1
ATOM 1418 C C . ASN A 1 171 ? -19.512 9.618 19.625 1.00 94.38 171 ASN A C 1
ATOM 1420 O O . ASN A 1 171 ? -19.959 10.444 20.413 1.00 94.38 171 ASN A O 1
ATOM 1424 N N . ALA A 1 172 ? -20.222 9.184 18.579 1.00 94.50 172 ALA A N 1
ATOM 1425 C CA . ALA A 1 172 ? -21.623 9.541 18.380 1.00 94.50 172 ALA A CA 1
ATOM 1426 C C . ALA A 1 172 ? -22.558 8.807 19.360 1.00 94.50 172 ALA A C 1
ATOM 1428 O O . ALA A 1 172 ? -23.609 9.345 19.704 1.00 94.50 172 ALA A O 1
ATOM 1429 N N . ALA A 1 173 ? -22.181 7.604 19.805 1.00 93.81 173 ALA A N 1
ATOM 1430 C CA . ALA A 1 173 ? -22.929 6.826 20.791 1.00 93.81 173 ALA A CA 1
ATOM 1431 C C . ALA A 1 173 ? -22.625 7.226 22.244 1.00 93.81 173 ALA A C 1
ATOM 1433 O O . ALA A 1 173 ? -23.505 7.102 23.090 1.00 93.81 173 ALA A O 1
ATOM 1434 N N . ASP A 1 174 ? -21.419 7.729 22.532 1.00 90.62 174 ASP A N 1
ATOM 1435 C CA . ASP A 1 174 ? -21.009 8.243 23.850 1.00 90.62 174 ASP A CA 1
ATOM 1436 C C . ASP A 1 174 ? -21.628 9.628 24.117 1.00 90.62 174 ASP A C 1
ATOM 1438 O O . ASP A 1 174 ? -20.957 10.664 24.141 1.00 90.62 174 ASP A O 1
ATOM 1442 N N . MET A 1 175 ? -22.955 9.664 24.276 1.00 85.06 175 MET A N 1
ATOM 1443 C CA . MET A 1 175 ? -23.734 10.904 24.384 1.00 85.06 175 MET A CA 1
ATOM 1444 C C . MET A 1 175 ? -23.315 11.763 25.582 1.00 85.06 175 MET A C 1
ATOM 1446 O O . MET A 1 175 ? -23.331 12.993 25.505 1.00 85.06 175 MET A O 1
ATOM 1450 N N . ASN A 1 176 ? -22.940 11.121 26.692 1.00 84.62 176 ASN A N 1
ATOM 1451 C CA . ASN A 1 176 ? -22.494 11.795 27.910 1.00 84.62 176 ASN A CA 1
ATOM 1452 C C . ASN A 1 176 ? -20.992 12.145 27.892 1.00 84.62 176 ASN A C 1
ATOM 1454 O O . ASN A 1 176 ? -20.510 12.747 28.853 1.00 84.62 176 ASN A O 1
ATOM 1458 N N . LYS A 1 177 ? -20.271 11.803 26.811 1.00 86.62 177 LYS A N 1
ATOM 1459 C CA . LYS A 1 177 ? -18.824 12.007 26.640 1.00 86.62 177 LYS A CA 1
ATOM 1460 C C . LYS A 1 177 ? -18.006 11.431 27.793 1.00 86.62 177 LYS A C 1
ATOM 1462 O O . LYS A 1 177 ? -16.989 12.001 28.194 1.00 86.62 177 LYS A O 1
ATOM 1467 N N . SER A 1 178 ? -18.462 10.317 28.358 1.00 86.88 178 SER A N 1
ATOM 1468 C CA . SER A 1 178 ? -17.772 9.652 29.458 1.00 86.88 178 SER A CA 1
ATOM 1469 C C . SER A 1 178 ? -16.475 8.983 29.003 1.00 86.88 178 SER A C 1
ATOM 1471 O O . SER A 1 178 ? -15.651 8.620 29.847 1.00 86.88 178 SER A O 1
ATOM 1473 N N . GLY A 1 179 ? -16.281 8.816 27.690 1.00 88.06 179 GLY A N 1
ATOM 1474 C CA . GLY A 1 179 ? -15.206 8.049 27.074 1.00 88.06 179 GLY A CA 1
ATOM 1475 C C . GLY A 1 179 ? -15.452 6.542 27.137 1.00 88.06 179 GLY A C 1
ATOM 1476 O O . GLY A 1 179 ? -14.488 5.773 27.111 1.00 88.06 179 GLY A O 1
ATOM 1477 N N . ALA A 1 180 ? -16.697 6.106 27.345 1.00 91.81 180 ALA A N 1
ATOM 1478 C CA . ALA A 1 180 ? -17.091 4.702 27.326 1.00 91.81 180 ALA A CA 1
ATOM 1479 C C . ALA A 1 180 ? -18.578 4.511 27.053 1.00 91.81 180 ALA A C 1
ATOM 1481 O O . ALA A 1 180 ? -19.394 5.370 27.354 1.00 91.81 180 ALA A O 1
ATOM 1482 N N . LEU A 1 181 ? -18.914 3.335 26.533 1.00 92.50 181 LEU A N 1
ATOM 1483 C CA . LEU A 1 181 ? -20.283 2.952 26.238 1.00 92.50 181 LEU A CA 1
ATOM 1484 C C . LEU A 1 181 ? -20.803 2.001 27.303 1.00 92.50 181 LEU A C 1
ATOM 1486 O O . LEU A 1 181 ? -20.199 0.973 27.613 1.00 92.50 181 LEU A O 1
ATOM 1490 N N . THR A 1 182 ? -21.972 2.316 27.834 1.00 92.56 182 THR A N 1
ATOM 1491 C CA . THR A 1 182 ? -22.789 1.363 28.577 1.00 92.56 182 THR A CA 1
ATOM 1492 C C . THR A 1 182 ? -23.282 0.241 27.659 1.00 92.56 182 THR A C 1
ATOM 1494 O O . THR A 1 182 ? -23.201 0.311 26.429 1.00 92.56 182 THR A O 1
ATOM 1497 N N . PHE A 1 183 ? -23.836 -0.814 28.258 1.00 92.69 183 PHE A N 1
ATOM 1498 C CA . PHE A 1 183 ? -24.450 -1.897 27.494 1.00 92.69 183 PHE A CA 1
ATOM 1499 C C . PHE A 1 183 ? -25.567 -1.398 26.561 1.00 92.69 183 PHE A C 1
ATOM 1501 O O . PHE A 1 183 ? -25.621 -1.806 25.406 1.00 92.69 183 PHE A O 1
ATOM 1508 N N . GLU A 1 184 ? -26.419 -0.480 27.028 1.00 92.19 184 GLU A N 1
ATOM 1509 C CA . GLU A 1 184 ? -27.523 0.056 26.218 1.00 92.19 184 GLU A CA 1
ATOM 1510 C C . GLU A 1 184 ? -27.024 0.894 25.038 1.00 92.19 184 GLU A C 1
ATOM 1512 O O . GLU A 1 184 ? -27.493 0.714 23.914 1.00 92.19 184 GLU A O 1
ATOM 1517 N N . GLU A 1 185 ? -26.023 1.751 25.260 1.00 93.38 185 GLU A N 1
ATOM 1518 C CA . GLU A 1 185 ? -25.384 2.513 24.181 1.00 93.38 185 GLU A CA 1
ATOM 1519 C C . GLU A 1 185 ? -24.706 1.580 23.171 1.00 93.38 185 GLU A C 1
ATOM 1521 O O . GLU A 1 185 ? -24.802 1.804 21.967 1.00 93.38 185 GLU A O 1
ATOM 1526 N N . THR A 1 186 ? -24.093 0.487 23.639 1.00 94.69 186 THR A N 1
ATOM 1527 C CA . THR A 1 186 ? -23.477 -0.522 22.765 1.00 94.69 186 THR A CA 1
ATOM 1528 C C . THR A 1 186 ? -24.519 -1.241 21.907 1.00 94.69 186 THR A C 1
ATOM 1530 O O . THR A 1 186 ? -24.327 -1.373 20.700 1.00 94.69 186 THR A O 1
ATOM 1533 N N . VAL A 1 187 ? -25.643 -1.672 22.493 1.00 94.75 187 VAL A N 1
ATOM 1534 C CA . VAL A 1 187 ? -26.747 -2.307 21.751 1.00 94.75 187 VAL A CA 1
ATOM 1535 C C . VAL A 1 187 ? -27.292 -1.358 20.686 1.00 94.75 187 VAL A C 1
ATOM 1537 O O . VAL A 1 187 ? -27.479 -1.761 19.537 1.00 94.75 187 VAL A O 1
ATOM 1540 N N . GLN A 1 188 ? -27.529 -0.093 21.042 1.00 94.38 188 GLN A N 1
ATOM 1541 C CA . GLN A 1 188 ? -28.049 0.888 20.095 1.00 94.38 188 GLN A CA 1
ATOM 1542 C C . GLN A 1 188 ? -27.043 1.198 18.981 1.00 94.38 188 GLN A C 1
ATOM 1544 O O . GLN A 1 188 ? -27.430 1.295 17.817 1.00 94.38 188 GLN A O 1
ATOM 1549 N N . LEU A 1 189 ? -25.757 1.309 19.314 1.00 96.25 189 LEU A N 1
ATOM 1550 C CA . LEU A 1 189 ? -24.697 1.541 18.342 1.00 96.25 189 LEU A CA 1
ATOM 1551 C C . LEU A 1 189 ? -24.588 0.394 17.333 1.00 96.25 189 LEU A C 1
ATOM 1553 O O . LEU A 1 189 ? -24.571 0.645 16.132 1.00 96.25 189 LEU A O 1
ATOM 1557 N N . LEU A 1 190 ? -24.581 -0.858 17.800 1.00 95.69 190 LEU A N 1
ATOM 1558 C CA . LEU A 1 190 ? -24.530 -2.034 16.926 1.00 95.69 190 LEU A CA 1
ATOM 1559 C C . LEU A 1 190 ? -25.728 -2.081 15.966 1.00 95.69 190 LEU A C 1
ATOM 1561 O O . LEU A 1 190 ? -25.542 -2.312 14.773 1.00 95.69 190 LEU A O 1
ATOM 1565 N N . ARG A 1 191 ? -26.936 -1.756 16.445 1.00 93.25 191 ARG A N 1
ATOM 1566 C CA . ARG A 1 191 ? -28.128 -1.625 15.588 1.00 93.25 191 ARG A CA 1
ATOM 1567 C C . ARG A 1 191 ? -27.977 -0.525 14.539 1.00 93.25 191 ARG A C 1
ATOM 1569 O O . ARG A 1 191 ? -28.298 -0.748 13.377 1.00 93.25 191 ARG A O 1
ATOM 1576 N N . ASN A 1 192 ? -27.461 0.642 14.928 1.00 93.56 192 ASN A N 1
ATOM 1577 C CA . ASN A 1 192 ? -27.199 1.753 14.004 1.00 93.56 192 ASN A CA 1
ATOM 1578 C C . ASN A 1 192 ? -26.127 1.405 12.956 1.00 93.56 192 ASN A C 1
ATOM 1580 O O . ASN A 1 192 ? -26.092 2.005 11.887 1.00 93.56 192 ASN A O 1
ATOM 1584 N N . MET A 1 193 ? -25.251 0.451 13.272 1.00 94.12 193 MET A N 1
ATOM 1585 C CA . MET A 1 193 ? -24.234 -0.099 12.376 1.00 94.12 193 MET A CA 1
ATOM 1586 C C . MET A 1 193 ? -24.729 -1.340 11.614 1.00 94.12 193 MET A C 1
ATOM 1588 O O . MET A 1 193 ? -23.922 -2.037 11.003 1.00 94.12 193 MET A O 1
ATOM 1592 N N . ASN A 1 194 ? -26.041 -1.610 11.637 1.00 93.56 194 ASN A N 1
ATOM 1593 C CA . ASN A 1 194 ? -26.698 -2.721 10.948 1.00 93.56 194 ASN A CA 1
ATOM 1594 C C . ASN A 1 194 ? -26.174 -4.111 11.355 1.00 93.56 194 ASN A C 1
ATOM 1596 O O . ASN A 1 194 ? -26.163 -5.035 10.544 1.00 93.56 194 ASN A O 1
ATOM 1600 N N . VAL A 1 195 ? -25.752 -4.273 12.610 1.00 92.81 195 VAL A N 1
ATOM 1601 C CA . VAL A 1 195 ? -25.422 -5.584 13.178 1.00 92.81 195 VAL A CA 1
ATOM 1602 C C . VAL A 1 195 ? -26.697 -6.253 13.683 1.00 92.81 195 VAL A C 1
ATOM 1604 O O . VAL A 1 195 ? -27.383 -5.711 14.554 1.00 92.81 195 VAL A O 1
ATOM 1607 N N . ASP A 1 196 ? -26.988 -7.439 13.153 1.00 89.25 196 ASP A N 1
ATOM 1608 C CA . ASP A 1 196 ? -28.158 -8.244 13.507 1.00 89.25 196 ASP A CA 1
ATOM 1609 C C . ASP A 1 196 ? -27.784 -9.328 14.526 1.00 89.25 196 ASP A C 1
ATOM 1611 O O . ASP A 1 196 ? -27.478 -10.463 14.177 1.00 89.25 196 ASP A O 1
ATOM 1615 N N . LEU A 1 197 ? -27.737 -8.942 15.802 1.00 91.88 197 LEU A N 1
ATOM 1616 C CA . LEU A 1 197 ? -27.479 -9.842 16.925 1.00 91.88 197 LEU A CA 1
ATOM 1617 C C . LEU A 1 197 ? -28.561 -9.677 17.989 1.00 91.88 197 LEU A C 1
ATOM 1619 O O . LEU A 1 197 ? -28.997 -8.559 18.292 1.00 91.88 197 LEU A O 1
ATOM 1623 N N . SER A 1 198 ? -28.945 -10.785 18.625 1.00 93.19 198 SER A N 1
ATOM 1624 C CA . SER A 1 198 ? -29.809 -10.739 19.807 1.00 93.19 198 SER A CA 1
ATOM 1625 C C . SER A 1 198 ? -29.116 -10.026 20.970 1.00 93.19 198 SER A C 1
ATOM 1627 O O . SER A 1 198 ? -27.886 -9.967 21.077 1.00 93.19 198 SER A O 1
ATOM 1629 N N . ARG A 1 199 ? -29.914 -9.483 21.891 1.00 94.69 199 ARG A N 1
ATOM 1630 C CA . ARG A 1 199 ? -29.393 -8.754 23.054 1.00 94.69 199 ARG A CA 1
ATOM 1631 C C . ARG A 1 199 ? -28.554 -9.670 23.953 1.00 94.69 199 ARG A C 1
ATOM 1633 O O . ARG A 1 199 ? -27.575 -9.214 24.539 1.00 94.69 199 ARG A O 1
ATOM 1640 N N . GLU A 1 200 ? -28.902 -10.951 24.018 1.00 93.50 200 GLU A N 1
ATOM 1641 C CA . GLU A 1 200 ? -28.195 -12.008 24.741 1.00 93.50 200 GLU A CA 1
ATOM 1642 C C . GLU A 1 200 ? -26.806 -12.264 24.139 1.00 93.50 200 GLU A C 1
ATOM 1644 O O . GLU A 1 200 ? -25.816 -12.317 24.871 1.00 93.50 200 GLU A O 1
ATOM 1649 N N . GLN A 1 201 ? -26.705 -12.338 22.807 1.00 92.56 201 GLN A N 1
ATOM 1650 C CA . GLN A 1 201 ? -25.422 -12.477 22.109 1.00 92.56 201 GLN A CA 1
ATOM 1651 C C . GLN A 1 201 ? -24.539 -11.245 22.312 1.00 92.56 201 GLN A C 1
ATOM 1653 O O . GLN A 1 201 ? -23.366 -11.377 22.671 1.00 92.56 201 GLN A O 1
ATOM 1658 N N . ILE A 1 202 ? -25.110 -10.043 22.167 1.00 94.06 202 ILE A N 1
ATOM 1659 C CA . ILE A 1 202 ? -24.389 -8.789 22.427 1.00 94.06 202 ILE A CA 1
ATOM 1660 C C . ILE A 1 202 ? -23.884 -8.762 23.871 1.00 94.06 202 ILE A C 1
ATOM 1662 O O . ILE A 1 202 ? -22.765 -8.315 24.111 1.00 94.06 202 ILE A O 1
ATOM 1666 N N . ARG A 1 203 ? -24.659 -9.270 24.838 1.00 93.38 203 ARG A N 1
ATOM 1667 C CA . ARG A 1 203 ? -24.235 -9.330 26.242 1.00 93.38 203 ARG A CA 1
ATOM 1668 C C . ARG A 1 203 ? -23.017 -10.220 26.453 1.00 93.38 203 ARG A C 1
ATOM 1670 O O . ARG A 1 203 ? -22.067 -9.771 27.091 1.00 93.38 203 ARG A O 1
ATOM 1677 N N . GLY A 1 204 ? -23.008 -11.421 25.879 1.00 91.12 204 GLY A N 1
ATOM 1678 C CA . GLY A 1 204 ? -21.843 -12.306 25.952 1.00 91.12 204 GLY A CA 1
ATOM 1679 C C . GLY A 1 204 ? -20.583 -11.658 25.367 1.00 91.12 204 GLY A C 1
ATOM 1680 O O . GLY A 1 204 ? -19.519 -11.690 25.984 1.00 91.12 204 GLY A O 1
ATOM 1681 N N . LEU A 1 205 ? -20.715 -10.997 24.213 1.00 92.94 205 LEU A N 1
ATOM 1682 C CA . LEU A 1 205 ? -19.606 -10.289 23.565 1.00 92.94 205 LEU A CA 1
ATOM 1683 C C . LEU A 1 205 ? -19.130 -9.074 24.370 1.00 92.94 205 LEU A C 1
ATOM 1685 O O . LEU A 1 205 ? -17.927 -8.856 24.503 1.00 92.94 205 LEU A O 1
ATOM 1689 N N . PHE A 1 206 ? -20.060 -8.302 24.932 1.00 92.38 206 PHE A N 1
ATOM 1690 C CA . PHE A 1 206 ? -19.773 -7.143 25.776 1.00 92.38 206 PHE A CA 1
ATOM 1691 C C . PHE A 1 206 ? -18.975 -7.543 27.019 1.00 92.38 206 PHE A C 1
ATOM 1693 O O . PHE A 1 206 ? -17.962 -6.926 27.340 1.00 92.38 206 PHE A O 1
ATOM 1700 N N . GLU A 1 207 ? -19.385 -8.613 27.697 1.00 88.94 207 GLU A N 1
ATOM 1701 C CA . GLU A 1 207 ? -18.695 -9.111 28.887 1.00 88.94 207 GLU A CA 1
ATOM 1702 C C . GLU A 1 207 ? -17.313 -9.694 28.562 1.00 88.94 207 GLU A C 1
ATOM 1704 O O . GLU A 1 207 ? -16.377 -9.502 29.340 1.00 88.94 207 GLU A O 1
ATOM 1709 N N . ALA A 1 208 ? -17.160 -10.351 27.406 1.00 88.94 208 ALA A N 1
ATOM 1710 C CA . ALA A 1 208 ? -15.873 -10.866 26.935 1.00 88.94 208 ALA A CA 1
ATOM 1711 C C . ALA A 1 208 ? -14.891 -9.751 26.520 1.00 88.94 208 ALA A C 1
ATOM 1713 O O . ALA A 1 208 ? -13.674 -9.893 26.685 1.00 88.94 208 ALA A O 1
ATOM 1714 N N . ALA A 1 209 ? -15.407 -8.644 25.978 1.00 89.12 209 ALA A N 1
ATOM 1715 C CA . ALA A 1 209 ? -14.611 -7.498 25.546 1.00 89.12 209 ALA A CA 1
ATOM 1716 C C . ALA A 1 209 ? -14.197 -6.570 26.701 1.00 89.12 209 ALA A C 1
ATOM 1718 O O . ALA A 1 209 ? -13.143 -5.942 26.608 1.00 89.12 209 ALA A O 1
ATOM 1719 N N . ASN A 1 210 ? -14.987 -6.510 27.780 1.00 83.00 210 ASN A N 1
ATOM 1720 C CA . ASN A 1 210 ? -14.726 -5.702 28.975 1.00 83.00 210 ASN A CA 1
ATOM 1721 C C . ASN A 1 210 ? -13.592 -6.305 29.829 1.00 83.00 210 ASN A C 1
ATOM 1723 O O . ASN A 1 210 ? -13.813 -7.046 30.796 1.00 83.00 210 ASN A O 1
ATOM 1727 N N . GLN A 1 211 ? -12.358 -6.000 29.436 1.00 74.50 211 GLN A N 1
ATOM 1728 C CA . GLN A 1 211 ? -11.124 -6.529 30.018 1.00 74.50 211 GLN A CA 1
ATOM 1729 C C . GLN A 1 211 ? -10.535 -5.564 31.059 1.00 74.50 211 GLN A C 1
ATOM 1731 O O . GLN A 1 211 ? -9.883 -6.003 32.009 1.00 74.50 211 GLN A O 1
ATOM 1736 N N . ASN A 1 212 ? -10.818 -4.264 30.950 1.00 66.62 212 ASN A N 1
ATOM 1737 C CA . ASN A 1 212 ? -10.341 -3.219 31.850 1.00 66.62 212 ASN A CA 1
ATOM 1738 C C . ASN A 1 212 ? -11.277 -3.028 33.056 1.00 66.62 212 ASN A C 1
ATOM 1740 O O . ASN A 1 212 ? -11.760 -1.934 33.343 1.00 66.62 212 ASN A O 1
ATOM 1744 N N . ARG A 1 213 ? -11.462 -4.083 33.861 1.00 60.88 213 ARG A N 1
ATOM 1745 C CA . ARG A 1 213 ? -12.217 -4.010 35.135 1.00 60.88 213 ARG A CA 1
ATOM 1746 C C . ARG A 1 213 ? -11.556 -3.117 36.206 1.00 60.88 213 ARG A C 1
ATOM 1748 O O . ARG A 1 213 ? -12.120 -2.915 37.284 1.00 60.88 213 ARG A O 1
ATOM 1755 N N . SER A 1 214 ? -10.344 -2.620 35.959 1.00 49.19 214 SER A N 1
ATOM 1756 C CA . SER A 1 214 ? -9.425 -2.105 36.986 1.00 49.19 214 SER A CA 1
ATOM 1757 C C . SER A 1 214 ? -8.956 -0.654 36.812 1.00 49.19 214 SER A C 1
ATOM 1759 O O . SER A 1 214 ? -8.335 -0.141 37.740 1.00 49.19 214 SER A O 1
ATOM 1761 N N . ALA A 1 215 ? -9.275 0.049 35.721 1.00 44.97 215 ALA A N 1
ATOM 1762 C CA . ALA A 1 215 ? -8.832 1.435 35.522 1.00 44.97 215 ALA A CA 1
ATOM 1763 C C . ALA A 1 215 ? -9.954 2.458 35.815 1.00 44.97 215 ALA A C 1
ATOM 1765 O O . ALA A 1 215 ? -10.675 2.911 34.933 1.00 44.97 215 ALA A O 1
ATOM 1766 N N . GLY A 1 216 ? -10.112 2.824 37.090 1.00 44.19 216 GLY A N 1
ATOM 1767 C CA . GLY A 1 216 ? -10.648 4.133 37.502 1.00 44.19 216 GLY A CA 1
ATOM 1768 C C . GLY A 1 216 ? -12.168 4.358 37.561 1.00 44.19 216 GLY A C 1
ATOM 1769 O O . GLY A 1 216 ? -12.589 5.211 38.333 1.00 44.19 216 GLY A O 1
ATOM 1770 N N . ARG A 1 217 ? -13.027 3.611 36.854 1.00 50.41 217 ARG A N 1
ATOM 1771 C CA . ARG A 1 217 ? -14.497 3.843 36.889 1.00 50.41 217 ARG A CA 1
ATOM 1772 C C . ARG A 1 217 ? -15.258 3.006 37.931 1.00 50.41 217 ARG A C 1
ATOM 1774 O O . ARG A 1 217 ? -16.349 2.509 37.665 1.00 50.41 217 ARG A O 1
ATOM 1781 N N . ARG A 1 218 ? -14.700 2.834 39.135 1.00 48.12 218 ARG A N 1
ATOM 1782 C CA . ARG A 1 218 ? -15.361 2.070 40.218 1.00 48.12 218 ARG A CA 1
ATOM 1783 C C . ARG A 1 218 ? -16.512 2.804 40.910 1.00 48.12 218 ARG A C 1
ATOM 1785 O O . ARG A 1 218 ? -17.222 2.162 41.673 1.00 48.12 218 ARG A O 1
ATOM 1792 N N . ASP A 1 219 ? -16.756 4.077 40.611 1.00 48.72 219 ASP A N 1
ATOM 1793 C CA . ASP A 1 219 ? -17.725 4.867 41.386 1.00 48.72 219 ASP A CA 1
ATOM 1794 C C . ASP A 1 219 ? -19.203 4.532 41.112 1.00 48.72 219 ASP A C 1
ATOM 1796 O O . ASP A 1 219 ? -20.082 4.995 41.827 1.00 48.72 219 ASP A O 1
ATOM 1800 N N . SER A 1 220 ? -19.512 3.694 40.110 1.00 56.09 220 SER A N 1
ATOM 1801 C CA . SER A 1 220 ? -20.906 3.306 39.813 1.00 56.09 220 SER A CA 1
ATOM 1802 C C . SER A 1 220 ? -21.178 1.803 39.702 1.00 56.09 220 SER A C 1
ATOM 1804 O O . SER A 1 220 ? -22.333 1.416 39.529 1.00 56.09 220 SER A O 1
ATOM 1806 N N . GLY A 1 221 ? -20.154 0.940 39.750 1.00 60.97 221 GLY A N 1
ATOM 1807 C CA . GLY A 1 221 ? -20.309 -0.513 39.563 1.00 60.97 221 GLY A CA 1
ATOM 1808 C C . GLY A 1 221 ? -20.854 -0.951 38.189 1.00 60.97 221 GLY A C 1
ATOM 1809 O O . GLY A 1 221 ? -21.035 -2.146 37.957 1.00 60.97 221 GLY A O 1
ATOM 1810 N N . LYS A 1 222 ? -21.112 -0.015 37.264 1.00 70.88 222 LYS A N 1
ATOM 1811 C CA . LYS A 1 222 ? -21.652 -0.304 35.933 1.00 70.88 222 LYS A CA 1
ATOM 1812 C C . LYS A 1 222 ? -20.535 -0.734 34.988 1.00 70.88 222 LYS A C 1
ATOM 1814 O O . LYS A 1 222 ? -19.538 -0.037 34.826 1.00 70.88 222 LYS A O 1
ATOM 1819 N N . GLN A 1 223 ? -20.727 -1.881 34.344 1.00 80.94 223 GLN A N 1
ATOM 1820 C CA . GLN A 1 223 ? -19.857 -2.338 33.266 1.00 80.94 223 GLN A CA 1
ATOM 1821 C C . GLN A 1 223 ? -20.016 -1.430 32.039 1.00 80.94 223 GLN A C 1
ATOM 1823 O O . GLN A 1 223 ? -21.141 -1.116 31.640 1.00 80.94 223 GLN A O 1
ATOM 1828 N N . VAL A 1 224 ? -18.893 -1.031 31.447 1.00 89.69 224 VAL A N 1
ATOM 1829 C CA . VAL A 1 224 ? -18.810 -0.174 30.257 1.00 89.69 224 VAL A CA 1
ATOM 1830 C C . VAL A 1 224 ? -17.684 -0.673 29.349 1.00 89.69 224 VAL A C 1
ATOM 1832 O O . VAL A 1 224 ? -16.815 -1.395 29.831 1.00 89.69 224 VAL A O 1
ATOM 1835 N N . LEU A 1 225 ? -17.693 -0.279 28.075 1.00 91.25 225 LEU A N 1
ATOM 1836 C CA . LEU A 1 225 ? -16.595 -0.513 27.135 1.00 91.25 225 LEU A CA 1
ATOM 1837 C C . LEU A 1 225 ? -15.923 0.802 26.772 1.00 91.25 225 LEU A C 1
ATOM 1839 O O . LEU A 1 225 ? -16.588 1.735 26.319 1.00 91.25 225 LEU A O 1
ATOM 1843 N N . ASP A 1 226 ? -14.607 0.875 26.927 1.00 91.69 226 ASP A N 1
ATOM 1844 C CA . ASP A 1 226 ? -13.836 1.942 26.297 1.00 91.69 226 ASP A CA 1
ATOM 1845 C C . ASP A 1 226 ? -13.767 1.764 24.763 1.00 91.69 226 ASP A C 1
ATOM 1847 O O . ASP A 1 226 ? -14.216 0.764 24.192 1.00 91.69 226 ASP A O 1
ATOM 1851 N N . ALA A 1 227 ? -13.213 2.759 24.069 1.00 91.12 227 ALA A N 1
ATOM 1852 C CA . ALA A 1 227 ? -13.135 2.748 22.611 1.00 91.12 227 ALA A CA 1
ATOM 1853 C C . ALA A 1 227 ? -12.347 1.552 22.052 1.00 91.12 227 ALA A C 1
ATOM 1855 O O . ALA A 1 227 ? -12.717 1.004 21.016 1.00 91.12 227 ALA A O 1
ATOM 1856 N N . ASN A 1 228 ? -11.280 1.120 22.725 1.00 91.25 228 ASN A N 1
ATOM 1857 C CA . ASN A 1 228 ? -10.464 -0.008 22.283 1.00 91.25 228 ASN A CA 1
ATOM 1858 C C . ASN A 1 228 ? -11.201 -1.337 22.501 1.00 91.25 228 ASN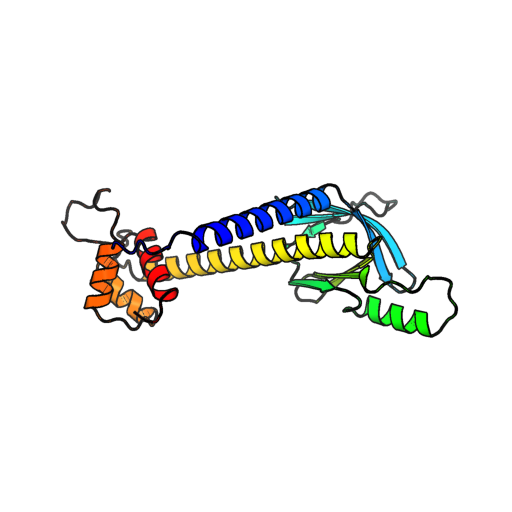 A C 1
ATOM 1860 O O . ASN A 1 228 ? -11.182 -2.217 21.640 1.00 91.25 228 ASN A O 1
ATOM 1864 N N . GLU A 1 229 ? -11.884 -1.482 23.633 1.00 92.62 229 GLU A N 1
ATOM 1865 C CA . GLU A 1 229 ? -12.708 -2.653 23.930 1.00 92.62 229 GLU A CA 1
ATOM 1866 C C . GLU A 1 229 ? -13.877 -2.784 22.947 1.00 92.62 229 GLU A C 1
ATOM 1868 O O . GLU A 1 229 ? -14.098 -3.866 22.396 1.00 92.62 229 GLU A O 1
ATOM 1873 N N . PHE A 1 230 ? -14.563 -1.680 22.631 1.00 94.38 230 PHE A N 1
ATOM 1874 C CA . PHE A 1 230 ? -15.605 -1.680 21.605 1.00 94.38 230 PHE A CA 1
ATOM 1875 C C . PHE A 1 230 ? -15.052 -2.037 20.217 1.00 94.38 230 PHE A C 1
ATOM 1877 O O . PHE A 1 230 ? -15.657 -2.834 19.500 1.00 94.38 230 PHE A O 1
ATOM 1884 N N . GLN A 1 231 ? -13.878 -1.519 19.834 1.00 92.50 231 GLN A N 1
ATOM 1885 C CA . GLN A 1 231 ? -13.247 -1.884 18.561 1.00 92.50 231 GLN A CA 1
ATOM 1886 C C . GLN A 1 231 ? -12.949 -3.385 18.463 1.00 92.50 231 GLN A C 1
ATOM 1888 O O . GLN A 1 231 ? -13.185 -3.989 17.415 1.00 92.50 231 GLN A O 1
ATOM 1893 N N . LYS A 1 232 ? -12.453 -4.004 19.542 1.00 91.12 232 LYS A N 1
ATOM 1894 C CA . LYS A 1 232 ? -12.221 -5.456 19.598 1.00 91.12 232 LYS A CA 1
ATOM 1895 C C . LYS A 1 232 ? -13.525 -6.236 19.457 1.00 91.12 232 LYS A C 1
ATOM 1897 O O . LYS A 1 232 ? -13.571 -7.180 18.671 1.00 91.12 232 LYS A O 1
ATOM 1902 N N . LEU A 1 233 ? -14.573 -5.818 20.171 1.00 93.44 233 LEU A N 1
ATOM 1903 C CA . LEU A 1 233 ? -15.908 -6.407 20.069 1.00 93.44 233 LEU A CA 1
ATOM 1904 C C . LEU A 1 233 ? -16.423 -6.345 18.627 1.00 93.44 233 LEU A C 1
ATOM 1906 O O . LEU A 1 233 ? -16.808 -7.365 18.063 1.00 93.44 233 LEU A O 1
ATOM 1910 N N . TYR A 1 234 ? -16.379 -5.168 18.002 1.00 93.81 234 TYR A N 1
ATOM 1911 C CA . TYR A 1 234 ? -16.903 -4.984 16.652 1.00 93.81 234 TYR A CA 1
ATOM 1912 C C . TYR A 1 234 ? -16.088 -5.750 15.600 1.00 93.81 234 TYR A C 1
ATOM 1914 O O . TYR A 1 234 ? -16.668 -6.397 14.733 1.00 93.81 234 TYR A O 1
ATOM 1922 N N . ARG A 1 235 ? -14.749 -5.767 15.709 1.00 91.00 235 ARG A N 1
ATOM 1923 C CA . ARG A 1 235 ? -13.882 -6.605 14.855 1.00 91.00 235 ARG A CA 1
ATOM 1924 C C . ARG A 1 235 ? -14.169 -8.099 15.026 1.00 91.00 235 ARG A C 1
ATOM 1926 O O . ARG A 1 235 ? -14.068 -8.846 14.058 1.00 91.00 235 ARG A O 1
ATOM 1933 N N . PHE A 1 236 ? -14.507 -8.555 16.234 1.00 90.88 236 PHE A N 1
ATOM 1934 C CA . PHE A 1 236 ? -14.883 -9.951 16.455 1.00 90.88 236 PHE A CA 1
ATOM 1935 C C . PHE A 1 236 ? -16.157 -10.308 15.681 1.00 90.88 236 PHE A C 1
ATOM 1937 O O . PHE A 1 236 ? -16.161 -11.317 14.979 1.00 90.88 236 PHE A O 1
ATOM 1944 N N . ILE A 1 237 ? -17.178 -9.445 15.749 1.00 91.00 237 ILE A N 1
ATOM 1945 C CA . ILE A 1 237 ? -18.450 -9.606 15.028 1.00 91.00 237 ILE A CA 1
ATOM 1946 C C . ILE A 1 237 ? -18.218 -9.627 13.514 1.00 91.00 237 ILE A C 1
ATOM 1948 O O . ILE A 1 237 ? -18.633 -10.562 12.835 1.00 91.00 237 ILE A O 1
ATOM 1952 N N . THR A 1 238 ? -17.525 -8.626 12.965 1.00 87.62 238 THR A N 1
ATOM 1953 C CA . THR A 1 238 ? -17.385 -8.489 11.505 1.00 87.62 238 THR A CA 1
ATOM 1954 C C . THR A 1 238 ? -16.495 -9.556 10.871 1.00 87.62 238 THR A C 1
ATOM 1956 O O . THR A 1 238 ? -16.679 -9.877 9.699 1.00 87.62 238 THR A O 1
ATOM 1959 N N . ASN A 1 239 ? -15.578 -10.152 11.636 1.00 85.31 239 ASN A N 1
ATOM 1960 C CA . ASN A 1 239 ? -14.775 -11.288 11.183 1.00 85.31 239 ASN A CA 1
ATOM 1961 C C . ASN A 1 239 ? -15.480 -12.648 11.363 1.00 85.31 239 ASN A C 1
ATOM 1963 O O . ASN A 1 239 ? -14.986 -13.647 10.843 1.00 85.31 239 ASN A O 1
ATOM 1967 N N . HIS A 1 240 ? -16.620 -12.701 12.066 1.00 82.31 240 HIS A N 1
ATOM 1968 C CA . HIS A 1 240 ? -17.402 -13.922 12.307 1.00 82.31 240 HIS A CA 1
ATOM 1969 C C . HIS A 1 240 ? -18.912 -13.677 12.104 1.00 82.31 240 HIS A C 1
ATOM 1971 O O . HIS A 1 240 ? -19.685 -13.806 13.051 1.00 82.31 240 HIS A O 1
ATOM 1977 N N . PRO A 1 241 ? -19.368 -13.376 10.872 1.00 62.72 241 PRO A N 1
ATOM 1978 C CA . PRO A 1 241 ? -20.756 -12.986 10.584 1.00 62.72 241 PRO A CA 1
ATOM 1979 C C . PRO A 1 241 ? -21.807 -14.108 10.745 1.00 62.72 241 PRO A C 1
ATOM 1981 O O . PRO A 1 241 ? -22.950 -13.926 10.345 1.00 62.72 241 PRO A O 1
ATOM 1984 N N . ALA A 1 242 ? -21.425 -15.274 11.277 1.00 51.78 242 ALA A N 1
ATOM 1985 C CA . ALA A 1 242 ? -22.309 -16.418 11.526 1.00 51.78 242 ALA A CA 1
ATOM 1986 C C . ALA A 1 242 ? -22.642 -16.622 13.020 1.00 51.78 242 ALA A C 1
ATOM 1988 O O . ALA A 1 242 ? -23.204 -17.658 13.379 1.00 51.78 242 ALA A O 1
ATOM 1989 N N . VAL A 1 243 ? -22.260 -15.672 13.881 1.00 45.50 243 VAL A N 1
ATOM 1990 C CA . VAL A 1 243 ? -22.792 -15.538 15.246 1.00 45.50 243 VAL A CA 1
ATOM 1991 C C . VAL A 1 243 ? -23.975 -14.595 15.182 1.00 45.50 243 VAL A C 1
ATOM 1993 O O . VAL A 1 243 ? -23.835 -13.568 14.489 1.00 45.50 243 VAL A O 1
#

pLDDT: mean 83.75, std 17.06, range [36.81, 98.38]

Foldseek 3Di:
DDDDDDDPPPVVVVVVVVVVVVVLLVVLLVVQQVWAWKWWFDALPDTDTWTWHDDLVQQKIFIDDPDDPPPDDDGRIARLQQFPAKAAFQPDPRSVNNQVVVVVDPDPPPNQDSLQWMWTQGHPVRDIGIIGHPGNVNVVSVRVNSRVSSVVSVVVVVVVVVLVVLVVLQCVLPPVVPQWAALVSLVVSCVVVVQDDDSVVSVVLLVVLQPPPDPDPPPPVGGIGGSVSSVVSVVVCVVCVPD

InterPro domains:
  IPR001192 Phosphoinositide phospholipase C family [PTHR10336] (27-241)
  IPR001849 Pleckstrin homology domain [PF16457] (29-150)
  IPR001849 Pleckstrin homology domain [PS50003] (30-151)
  IPR002048 EF-hand domain [PF13499] (164-235)
  IPR002048 EF-hand domain [PS50222] (161-196)
  IPR011992 EF-hand domain pair [SSF47473] (144-236)
  IPR011993 PH-like domain superfamily [G3DSA:2.30.29.30] (24-161)

Sequence (243 aa):
MSHKSTGAGANGVEKETASRLTTDITSVLQQLQTGTHFFKVRSPTKWYRRKYHLDDKHQYISYDPSFKFFGKEADRRVDLTDVQEVREGWRTDVFNKLERLSRVEGSKKERLSEGSCFSLIIGRDGHTLDLVAGNQKLRDTWVTGLQYLIRKIHNEEREQKYERWLMKQFNAADMNKSGALTFEETVQLLRNMNVDLSREQIRGLFEAANQNRSAGRRDSGKQVLDANEFQKLYRFITNHPAV